Protein AF-A0A2U1YT85-F1 (afdb_monomer)

Secondary structure (DSSP, 8-state):
----------HHHHHHHHHTT----EEEEEEEETTEEEEEEEETTSPTTSGGGEEEEES-HHHHHHHHHHHHHHHHHHHHHHS--PPPP-PPS-----------PPS----HHHHHHHHHHHHHHHHHTT--------TT---TT--SS-TTSPPEEEEEE-TTS-EEEEEEEEEEEEEE--SS--S-EEEEEEEETTTTEEEEEEGGGEE-SS---TT-HHHHHHHHHHHHHHHHHHT-TTTTSTT-HHHHHHHHHHHHHHHTTT-

Foldseek 3Di:
DDPDPDPDCDLVNVVVCVVVVNPQQWDKDWDADPNQIKIWIARNVDDPPPPNRTPDMDRDPVVSVVSSLVVVVVVVQVCLVPPPQPDPPDDDDDDDDDDDDDDDDDPDPDPPVVVVVVVVVVVVVCVVVPDPPPDCPFPDPPDVPNDFDDPGRAWDWWWFQAPVRDIDIFTWRWRDWGFQADPRRHDTAIWTFTQGPVVRDTDIGGSVRTHDDDPPPPPDVVNVVLVVVLVVVVVVQVVDPVQPDPPDPSVVVNVVSVVCVVVVVVD

Radius of gyration: 25.9 Å; Cα contacts (8 Å, |Δi|>4): 239; chains: 1; bounding box: 49×61×88 Å

Structure (mmCIF, N/CA/C/O backbone):
data_AF-A0A2U1YT85-F1
#
_entry.id   AF-A0A2U1YT85-F1
#
loop_
_atom_site.group_PDB
_atom_site.id
_atom_site.type_symbol
_atom_site.label_atom_id
_atom_site.label_alt_id
_atom_site.label_comp_id
_atom_site.label_asym_id
_atom_site.label_entity_id
_atom_site.label_seq_id
_atom_site.pdbx_PDB_ins_code
_atom_site.Cartn_x
_atom_site.Cartn_y
_atom_site.Cartn_z
_atom_site.occupancy
_atom_site.B_iso_or_equiv
_atom_site.auth_seq_id
_atom_site.auth_comp_id
_atom_site.auth_asym_id
_atom_site.auth_atom_id
_atom_site.pdbx_PDB_model_num
ATOM 1 N N . MET A 1 1 ? 32.253 -10.735 -26.389 1.00 41.06 1 MET A N 1
ATOM 2 C CA . MET A 1 1 ? 32.069 -10.650 -24.928 1.00 41.06 1 MET A CA 1
ATOM 3 C C . MET A 1 1 ? 31.537 -9.260 -24.649 1.00 41.06 1 MET A C 1
ATOM 5 O O . MET A 1 1 ? 32.238 -8.302 -24.929 1.00 41.06 1 MET A O 1
ATOM 9 N N . THR A 1 2 ? 30.270 -9.143 -24.269 1.00 29.89 2 THR A N 1
ATOM 10 C CA . THR A 1 2 ? 29.628 -7.864 -23.942 1.00 29.89 2 THR A CA 1
ATOM 11 C C . THR A 1 2 ? 29.905 -7.549 -22.477 1.00 29.89 2 THR A C 1
ATOM 13 O O . THR A 1 2 ? 29.372 -8.218 -21.593 1.00 29.89 2 THR A O 1
ATOM 16 N N . GLU A 1 3 ? 30.776 -6.576 -22.216 1.00 25.33 3 GLU A N 1
ATOM 17 C CA . GLU A 1 3 ? 30.972 -6.025 -20.874 1.00 25.33 3 GLU A CA 1
ATOM 18 C C . GLU A 1 3 ? 29.685 -5.311 -20.455 1.00 25.33 3 GLU A C 1
ATOM 20 O O . GLU A 1 3 ? 29.303 -4.292 -21.026 1.00 25.33 3 GLU A O 1
ATOM 25 N N . THR A 1 4 ? 28.975 -5.880 -19.482 1.00 28.23 4 THR A N 1
ATOM 26 C CA . THR A 1 4 ? 27.815 -5.224 -18.875 1.00 28.23 4 THR A CA 1
ATOM 27 C C . THR A 1 4 ? 28.346 -4.270 -17.815 1.00 28.23 4 THR A C 1
ATOM 29 O O . THR A 1 4 ? 28.752 -4.696 -16.733 1.00 28.23 4 THR A O 1
ATOM 32 N N . THR A 1 5 ? 28.410 -2.978 -18.134 1.00 27.81 5 THR A N 1
ATOM 33 C CA . THR A 1 5 ? 28.821 -1.943 -17.180 1.00 27.81 5 THR A CA 1
ATOM 34 C C . THR A 1 5 ? 27.716 -1.768 -16.141 1.00 27.81 5 THR A C 1
ATOM 36 O O . THR A 1 5 ? 26.761 -1.023 -16.341 1.00 27.81 5 THR A O 1
ATOM 39 N N . THR A 1 6 ? 27.813 -2.492 -15.028 1.00 35.84 6 THR A N 1
ATOM 40 C CA . THR A 1 6 ? 26.935 -2.266 -13.877 1.00 35.84 6 THR A CA 1
ATOM 41 C C . THR A 1 6 ? 27.439 -1.028 -13.148 1.00 35.84 6 THR A C 1
ATOM 43 O O . THR A 1 6 ? 28.522 -1.042 -12.564 1.00 35.84 6 THR A O 1
ATOM 46 N N . THR A 1 7 ? 26.682 0.065 -13.209 1.00 36.75 7 THR A N 1
ATOM 47 C CA . THR A 1 7 ? 26.990 1.289 -12.464 1.00 36.75 7 THR A CA 1
ATOM 48 C C . THR A 1 7 ? 26.825 1.015 -10.972 1.00 36.75 7 THR A C 1
ATOM 50 O O . THR A 1 7 ? 25.715 1.020 -10.442 1.00 36.75 7 THR A O 1
ATOM 53 N N . THR A 1 8 ? 27.932 0.754 -10.281 1.00 44.38 8 THR A N 1
ATOM 54 C CA . THR A 1 8 ? 27.953 0.622 -8.823 1.00 44.38 8 THR A CA 1
ATOM 55 C C . THR A 1 8 ? 27.650 1.983 -8.202 1.00 44.38 8 THR A C 1
ATOM 57 O O . THR A 1 8 ? 28.478 2.891 -8.250 1.00 44.38 8 THR A O 1
ATOM 60 N N . ILE A 1 9 ? 26.461 2.142 -7.622 1.00 53.97 9 ILE A N 1
ATOM 61 C CA . ILE A 1 9 ? 26.138 3.315 -6.802 1.00 53.97 9 ILE A CA 1
ATOM 62 C C . ILE A 1 9 ? 27.003 3.233 -5.539 1.00 53.97 9 ILE A C 1
ATOM 64 O O . ILE A 1 9 ? 26.905 2.259 -4.791 1.00 53.97 9 ILE A O 1
ATOM 68 N N . SER A 1 10 ? 27.881 4.216 -5.321 1.00 62.66 10 SER A N 1
ATOM 69 C CA . 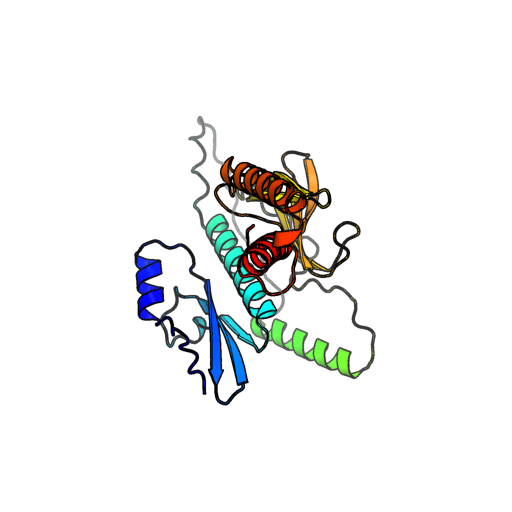SER A 1 10 ? 28.742 4.247 -4.135 1.00 62.66 10 SER A CA 1
ATOM 70 C C . SER A 1 10 ? 27.972 4.701 -2.891 1.00 62.66 10 SER A C 1
ATOM 72 O O . SER A 1 10 ? 27.013 5.471 -2.983 1.00 62.66 10 SER A O 1
ATOM 74 N N . ASP A 1 11 ? 28.422 4.268 -1.709 1.00 56.06 11 ASP A N 1
ATOM 75 C CA . ASP A 1 11 ? 27.832 4.672 -0.423 1.00 56.06 11 ASP A CA 1
ATOM 76 C C . ASP A 1 11 ? 27.839 6.211 -0.242 1.00 56.06 11 ASP A C 1
ATOM 78 O O . ASP A 1 11 ? 26.918 6.774 0.355 1.00 56.06 11 ASP A O 1
ATOM 82 N N . ASP A 1 12 ? 28.822 6.909 -0.825 1.00 58.50 12 ASP A N 1
ATOM 83 C CA . ASP A 1 12 ? 28.911 8.376 -0.815 1.00 58.50 12 ASP A CA 1
ATOM 84 C C . ASP A 1 12 ? 27.814 9.037 -1.664 1.00 58.50 12 ASP A C 1
ATOM 86 O O . ASP A 1 12 ? 27.250 10.057 -1.265 1.00 58.50 12 ASP A O 1
ATOM 90 N N . MET A 1 13 ? 27.445 8.437 -2.804 1.00 59.59 13 MET A N 1
ATOM 91 C CA . MET A 1 13 ? 26.335 8.923 -3.635 1.00 59.59 13 MET A CA 1
ATOM 92 C C . MET A 1 13 ? 24.986 8.758 -2.927 1.00 59.59 13 MET A C 1
ATOM 94 O O . MET A 1 13 ? 24.135 9.646 -3.001 1.00 59.59 13 MET A O 1
ATOM 98 N N . CYS A 1 14 ? 24.799 7.646 -2.211 1.00 54.75 14 CYS A N 1
ATOM 99 C CA . CYS A 1 14 ? 23.611 7.404 -1.392 1.00 54.75 14 CYS A CA 1
ATOM 100 C C . CYS A 1 14 ? 23.505 8.411 -0.239 1.00 54.75 14 CYS A C 1
ATOM 102 O O . CYS A 1 14 ? 22.435 8.971 -0.000 1.00 54.75 14 CYS A O 1
ATOM 104 N N . ARG A 1 15 ? 24.616 8.696 0.448 1.00 59.31 15 ARG A N 1
ATOM 105 C CA . ARG A 1 15 ? 24.645 9.681 1.536 1.00 59.31 15 ARG A CA 1
ATOM 106 C C . ARG A 1 15 ? 24.352 11.096 1.038 1.00 59.31 15 ARG A C 1
ATOM 108 O O . ARG A 1 15 ? 23.489 11.761 1.604 1.00 59.31 15 ARG A O 1
ATOM 115 N N . ALA A 1 16 ? 24.985 11.514 -0.059 1.00 61.66 16 ALA A N 1
ATOM 116 C CA . ALA A 1 16 ? 24.747 12.821 -0.670 1.00 61.66 16 ALA A CA 1
ATOM 117 C C . ALA A 1 16 ? 23.280 13.001 -1.105 1.00 61.66 16 ALA A C 1
ATOM 119 O O . ALA A 1 16 ? 22.718 14.084 -0.972 1.00 61.66 16 ALA A O 1
ATOM 120 N N . ALA A 1 17 ? 22.627 11.933 -1.579 1.00 56.34 17 ALA A N 1
ATOM 121 C CA . ALA A 1 17 ? 21.203 11.942 -1.904 1.00 56.34 17 ALA A CA 1
ATOM 122 C C . ALA A 1 17 ? 20.311 12.188 -0.671 1.00 56.34 17 ALA A C 1
ATOM 124 O O . ALA A 1 17 ? 19.356 12.961 -0.760 1.00 56.34 17 ALA A O 1
ATOM 125 N N . ILE A 1 18 ? 20.627 11.569 0.470 1.00 57.31 18 ILE A N 1
ATOM 126 C CA . ILE A 1 18 ? 19.890 11.751 1.733 1.00 57.31 18 ILE A CA 1
ATOM 127 C C . ILE A 1 18 ? 20.112 13.151 2.305 1.00 57.31 18 ILE A C 1
ATOM 129 O O . ILE A 1 18 ? 19.153 13.806 2.709 1.00 57.31 18 ILE A O 1
ATOM 133 N N . GLU A 1 19 ? 21.357 13.630 2.307 1.00 65.19 19 GLU A N 1
ATOM 134 C CA . GLU A 1 19 ? 21.706 14.989 2.740 1.00 65.19 19 GLU A CA 1
ATOM 135 C C . GLU A 1 19 ? 21.042 16.055 1.855 1.00 65.19 19 GLU A C 1
ATOM 137 O O . GLU A 1 19 ? 20.618 17.096 2.352 1.00 65.19 19 GLU A O 1
ATOM 142 N N . ALA A 1 20 ? 20.845 15.757 0.566 1.00 58.78 20 ALA A N 1
ATOM 143 C CA . ALA A 1 20 ? 20.068 16.575 -0.364 1.00 58.78 20 ALA A CA 1
ATOM 144 C C . ALA A 1 20 ? 18.539 16.483 -0.158 1.00 58.78 20 ALA A C 1
ATOM 146 O O . ALA A 1 20 ? 17.775 16.992 -0.980 1.00 58.78 20 ALA A O 1
ATOM 147 N N . GLY A 1 21 ? 18.071 15.837 0.914 1.00 47.00 21 GLY A N 1
ATOM 148 C CA . GLY A 1 21 ? 16.657 15.769 1.276 1.00 47.00 21 GLY A CA 1
ATOM 149 C C . GLY A 1 21 ? 15.856 14.698 0.535 1.00 47.00 21 GLY A C 1
ATOM 150 O O . GLY A 1 21 ? 14.625 14.747 0.563 1.00 47.00 21 GLY A O 1
ATOM 151 N N . LYS A 1 22 ? 16.500 13.718 -0.120 1.00 58.00 22 LYS A N 1
ATOM 152 C CA . LYS A 1 22 ? 15.764 12.569 -0.668 1.00 58.00 22 LYS A CA 1
ATOM 153 C C . LYS A 1 22 ? 15.321 11.649 0.484 1.00 58.00 22 LYS A C 1
ATOM 155 O O . LYS A 1 22 ? 16.152 11.250 1.298 1.00 58.00 22 LYS A O 1
ATOM 160 N N . PRO A 1 23 ? 14.024 11.300 0.574 1.00 54.22 23 PRO A N 1
ATOM 161 C CA . PRO A 1 23 ? 13.435 10.682 1.767 1.00 54.22 23 PRO A CA 1
ATOM 162 C C . PRO A 1 23 ? 13.751 9.189 1.941 1.00 54.22 23 PRO A C 1
ATOM 164 O O . PRO A 1 23 ? 13.452 8.620 2.993 1.00 54.22 23 PRO A O 1
ATOM 167 N N . ASP A 1 24 ? 14.337 8.538 0.935 1.00 63.16 24 ASP A N 1
ATOM 168 C CA . ASP A 1 24 ? 14.509 7.086 0.927 1.00 63.16 24 ASP A CA 1
ATOM 169 C C . ASP A 1 24 ? 15.705 6.644 1.782 1.00 63.16 24 ASP A C 1
ATOM 171 O O . ASP A 1 24 ? 16.814 6.414 1.311 1.00 63.16 24 ASP A O 1
ATOM 175 N N . ARG A 1 25 ? 15.434 6.498 3.083 1.00 77.12 25 ARG A N 1
ATOM 176 C CA . ARG A 1 25 ? 16.358 5.976 4.107 1.00 77.12 25 ARG A CA 1
ATOM 177 C C . ARG A 1 25 ? 16.675 4.489 3.947 1.00 77.12 25 ARG A C 1
ATOM 179 O O . ARG A 1 25 ? 17.683 4.026 4.469 1.00 77.12 25 ARG A O 1
ATOM 186 N N . ILE A 1 26 ? 15.816 3.749 3.245 1.00 80.94 26 ILE A N 1
ATOM 187 C CA . ILE A 1 26 ? 15.960 2.311 3.007 1.00 80.94 26 ILE A CA 1
ATOM 188 C C . ILE A 1 26 ? 16.227 2.060 1.530 1.00 80.94 26 ILE A C 1
ATOM 190 O O . ILE A 1 26 ? 15.400 2.412 0.678 1.00 80.94 26 ILE A O 1
ATOM 194 N N . GLN A 1 27 ? 17.341 1.386 1.248 1.00 81.75 27 GLN A N 1
ATOM 195 C CA . GLN A 1 27 ? 17.743 1.043 -0.110 1.00 81.75 27 GLN A CA 1
ATOM 196 C C . GLN A 1 27 ? 18.123 -0.434 -0.230 1.00 81.75 27 GLN A C 1
ATOM 198 O O . GLN A 1 27 ? 18.807 -0.999 0.630 1.00 81.75 27 GLN A O 1
ATOM 203 N N . GLY A 1 28 ? 17.632 -1.050 -1.305 1.00 82.81 28 GLY A N 1
ATOM 204 C CA . GLY A 1 28 ? 18.004 -2.388 -1.737 1.00 82.81 28 GLY A CA 1
ATOM 205 C C . GLY A 1 28 ? 19.207 -2.326 -2.672 1.00 82.81 28 GLY A C 1
ATOM 206 O O . GLY 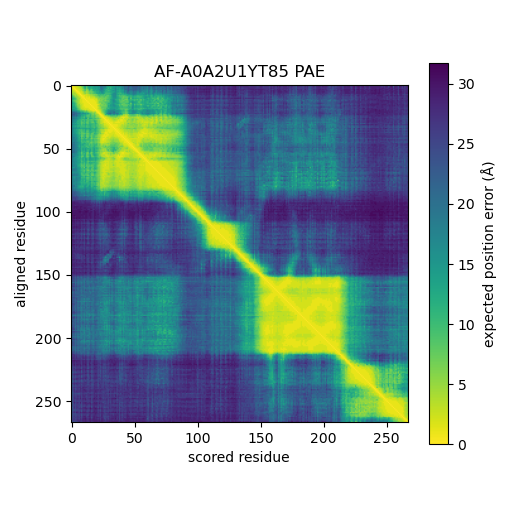A 1 28 ? 19.258 -1.498 -3.580 1.00 82.81 28 GLY A O 1
ATOM 207 N N . PHE A 1 29 ? 20.169 -3.209 -2.452 1.00 82.62 29 PHE A N 1
ATOM 208 C CA . PHE A 1 29 ? 21.367 -3.369 -3.262 1.00 82.62 29 PHE A CA 1
ATOM 209 C C . PHE A 1 29 ? 21.433 -4.797 -3.776 1.00 82.62 29 PHE A C 1
ATOM 211 O O . PHE A 1 29 ? 21.123 -5.736 -3.045 1.00 82.62 29 PHE A O 1
ATOM 218 N N . THR A 1 30 ? 21.881 -4.963 -5.014 1.00 82.88 30 THR A N 1
ATOM 219 C CA . THR A 1 30 ? 22.153 -6.275 -5.601 1.00 82.88 30 THR A CA 1
ATOM 220 C C . THR A 1 30 ? 23.637 -6.354 -5.919 1.00 82.88 30 THR A C 1
ATOM 222 O O . THR A 1 30 ? 24.176 -5.463 -6.568 1.00 82.88 30 THR A O 1
ATOM 225 N N . TYR A 1 31 ? 24.289 -7.409 -5.447 1.00 80.56 31 TYR A N 1
ATOM 226 C CA . TYR A 1 31 ? 25.694 -7.698 -5.696 1.00 80.56 31 TYR A CA 1
ATOM 227 C C . TYR A 1 31 ? 25.802 -9.065 -6.358 1.00 80.56 31 TYR A C 1
ATOM 229 O O . TYR A 1 31 ? 25.106 -9.992 -5.956 1.00 80.56 31 TYR A O 1
ATOM 237 N N . GLU A 1 32 ? 26.707 -9.213 -7.316 1.00 82.88 32 GLU A N 1
ATOM 238 C CA . GLU A 1 32 ? 27.116 -10.520 -7.821 1.00 82.88 32 GLU A CA 1
ATOM 239 C C . GLU A 1 32 ? 28.546 -10.791 -7.356 1.00 82.88 32 GLU A C 1
ATOM 241 O O . GLU A 1 32 ? 29.455 -10.003 -7.614 1.00 82.88 32 GLU A O 1
ATOM 246 N N . ILE A 1 33 ? 28.744 -11.883 -6.620 1.00 79.19 33 ILE A N 1
ATOM 247 C CA . ILE A 1 33 ? 30.057 -12.292 -6.119 1.00 79.19 33 ILE A CA 1
ATOM 248 C C . ILE A 1 33 ? 30.256 -13.746 -6.527 1.00 79.19 33 ILE A C 1
ATOM 250 O O . ILE A 1 33 ? 29.507 -14.619 -6.096 1.00 79.19 33 ILE A O 1
ATOM 254 N N . ASN A 1 34 ? 31.266 -14.008 -7.360 1.00 86.62 34 ASN A N 1
ATOM 255 C CA . ASN A 1 34 ? 31.587 -15.348 -7.864 1.00 86.62 34 ASN A CA 1
ATOM 256 C C . ASN A 1 34 ? 30.394 -16.056 -8.543 1.00 86.62 34 ASN A C 1
ATOM 258 O O . ASN A 1 34 ? 30.185 -17.249 -8.339 1.00 86.62 34 ASN A O 1
ATOM 262 N N . GLY A 1 35 ? 29.586 -15.321 -9.315 1.00 87.06 35 GLY A N 1
ATOM 263 C CA . GLY A 1 35 ? 28.396 -15.863 -9.985 1.00 87.06 35 GLY A CA 1
ATOM 264 C C . GLY A 1 35 ? 27.188 -16.080 -9.068 1.00 87.06 35 GLY A C 1
ATOM 265 O O . GLY A 1 35 ? 26.153 -16.561 -9.524 1.00 87.06 35 GLY A O 1
ATOM 266 N N . GLN A 1 36 ? 27.290 -15.734 -7.781 1.00 86.00 36 GLN A N 1
ATOM 267 C CA . GLN A 1 36 ? 26.166 -15.764 -6.855 1.00 86.00 36 GLN A CA 1
ATOM 268 C C . GLN A 1 36 ? 25.602 -14.354 -6.662 1.00 86.00 36 GLN A C 1
ATOM 270 O O . GLN A 1 36 ? 26.292 -13.451 -6.181 1.00 86.00 36 GLN A O 1
ATOM 275 N N . VAL A 1 37 ? 24.321 -14.182 -6.988 1.00 85.44 37 VAL A N 1
ATOM 276 C CA . VAL A 1 37 ? 23.588 -12.934 -6.755 1.00 85.44 37 VAL A CA 1
ATOM 277 C C . VAL A 1 37 ? 23.137 -12.869 -5.295 1.00 85.44 37 VAL A C 1
ATOM 279 O O . VAL A 1 37 ? 22.528 -13.799 -4.767 1.00 85.44 37 VAL A O 1
ATOM 282 N N . THR A 1 38 ? 23.459 -11.766 -4.628 1.00 86.06 38 THR A N 1
ATOM 283 C CA . THR A 1 38 ? 23.079 -11.468 -3.247 1.00 86.06 38 THR A CA 1
ATOM 284 C C . THR A 1 38 ? 22.408 -10.107 -3.192 1.00 86.06 38 THR A C 1
ATOM 286 O O . THR A 1 38 ? 22.965 -9.101 -3.627 1.00 86.06 38 THR A O 1
ATOM 289 N N . HIS A 1 39 ? 21.229 -10.066 -2.596 1.00 86.19 39 HIS A N 1
ATOM 290 C CA . HIS A 1 39 ? 20.473 -8.855 -2.345 1.00 86.19 39 HIS A CA 1
ATOM 291 C C . HIS A 1 39 ? 20.629 -8.430 -0.887 1.00 86.19 39 HIS A C 1
ATOM 293 O O . HIS A 1 39 ? 20.651 -9.268 0.014 1.00 86.19 39 HIS A O 1
ATOM 299 N N . VAL A 1 40 ? 20.749 -7.129 -0.641 1.00 85.38 40 VAL A N 1
ATOM 300 C CA . VAL A 1 40 ? 20.945 -6.556 0.694 1.00 85.38 40 VAL A CA 1
ATOM 301 C C . VAL A 1 40 ? 20.032 -5.355 0.860 1.00 85.38 40 VAL A C 1
ATOM 303 O O . VAL A 1 40 ? 20.042 -4.463 0.021 1.00 85.38 40 VAL A O 1
ATOM 306 N N . VAL A 1 41 ? 19.299 -5.288 1.968 1.00 83.75 41 VAL A N 1
ATOM 307 C CA . VAL A 1 41 ? 18.552 -4.086 2.357 1.00 83.75 41 VAL A CA 1
ATOM 308 C C . VAL A 1 41 ? 19.317 -3.380 3.467 1.00 83.75 41 VAL A C 1
ATOM 310 O O . VAL A 1 41 ? 19.688 -4.012 4.462 1.00 83.75 41 VAL A O 1
ATOM 313 N N . ARG A 1 42 ? 19.576 -2.082 3.293 1.00 85.88 42 ARG A N 1
ATOM 314 C CA . ARG A 1 42 ? 20.312 -1.264 4.264 1.00 85.88 42 ARG A CA 1
ATOM 315 C C . ARG A 1 42 ? 19.481 -0.097 4.781 1.00 85.88 42 ARG A C 1
ATOM 317 O O . ARG A 1 42 ? 18.708 0.491 4.026 1.00 85.88 42 ARG A O 1
ATOM 324 N N . ASP A 1 43 ? 19.707 0.243 6.047 1.00 85.12 43 ASP A N 1
ATOM 325 C CA . ASP A 1 43 ? 19.316 1.527 6.631 1.00 85.12 43 ASP A CA 1
ATOM 326 C C . ASP A 1 43 ? 20.470 2.512 6.447 1.00 85.12 43 ASP A C 1
ATOM 328 O O . ASP A 1 43 ? 21.515 2.408 7.092 1.00 85.12 43 ASP A O 1
ATOM 332 N N . LEU A 1 44 ? 20.278 3.469 5.548 1.00 81.00 44 LEU A N 1
ATOM 333 C CA . LEU A 1 44 ? 21.292 4.455 5.199 1.00 81.00 44 LEU A CA 1
ATOM 334 C C . LEU A 1 44 ? 21.461 5.549 6.264 1.00 81.00 44 LEU A C 1
ATOM 336 O O . LEU A 1 44 ? 22.369 6.370 6.157 1.00 81.00 44 LEU A O 1
ATOM 340 N N . THR A 1 45 ? 20.618 5.574 7.303 1.00 77.00 45 THR A N 1
ATOM 341 C CA . THR A 1 45 ? 20.810 6.469 8.457 1.00 77.00 45 THR A CA 1
ATOM 342 C C . THR A 1 45 ? 21.861 5.955 9.438 1.00 77.00 45 THR A C 1
ATOM 344 O O . THR A 1 45 ? 22.307 6.701 10.313 1.00 77.00 45 THR A O 1
ATOM 347 N N . LYS A 1 46 ? 22.264 4.686 9.313 1.00 80.44 46 LYS A N 1
ATOM 348 C CA . LYS A 1 46 ? 23.279 4.062 10.163 1.00 80.44 46 LYS A CA 1
ATOM 349 C C . LYS A 1 46 ? 24.658 4.153 9.506 1.00 80.44 46 LYS A C 1
ATOM 351 O O . LYS A 1 46 ? 24.768 4.013 8.287 1.00 80.44 46 LYS A O 1
ATOM 356 N N . PRO A 1 47 ? 25.731 4.379 10.286 1.00 76.88 47 PRO A N 1
ATOM 357 C CA . PRO A 1 47 ? 27.074 4.446 9.733 1.00 76.88 47 PRO A CA 1
ATOM 358 C C . PRO A 1 47 ? 27.496 3.089 9.156 1.00 76.88 47 PRO A C 1
ATOM 360 O O . PRO A 1 47 ? 27.256 2.031 9.743 1.00 76.88 47 PRO A O 1
ATOM 363 N N . VAL A 1 48 ? 28.167 3.127 8.004 1.00 71.06 48 VAL A N 1
ATOM 364 C CA . VAL A 1 48 ? 28.759 1.940 7.377 1.00 71.06 48 VAL A CA 1
ATOM 365 C C . VAL A 1 48 ? 29.775 1.330 8.348 1.00 71.06 48 VAL A C 1
ATOM 367 O O . VAL A 1 48 ? 30.681 2.017 8.814 1.00 71.06 48 VAL A O 1
ATOM 370 N N . GLY A 1 49 ? 29.603 0.049 8.677 1.00 74.56 49 GLY A N 1
ATOM 371 C CA . GLY A 1 49 ? 30.427 -0.672 9.658 1.00 74.56 49 GLY A CA 1
ATOM 372 C C . GLY A 1 49 ? 29.721 -0.969 10.983 1.00 74.56 49 GLY A C 1
ATOM 373 O O . GLY A 1 49 ? 30.111 -1.910 11.671 1.00 74.56 49 GLY A O 1
ATOM 374 N N . ASP A 1 50 ? 28.635 -0.265 11.307 1.00 79.94 50 ASP A N 1
ATOM 375 C CA . ASP A 1 50 ? 27.743 -0.685 12.390 1.00 79.94 50 ASP A CA 1
ATOM 376 C C . ASP A 1 50 ? 26.913 -1.870 11.905 1.00 79.94 50 ASP A C 1
ATOM 378 O O . ASP A 1 50 ? 26.163 -1.727 10.952 1.00 79.94 50 ASP A O 1
ATOM 382 N N . SER A 1 51 ? 26.998 -3.039 12.537 1.00 73.44 51 SER A N 1
ATOM 383 C CA . SER A 1 51 ? 26.185 -4.211 12.170 1.00 73.44 51 SER A CA 1
ATOM 384 C C . SER A 1 51 ? 24.684 -3.914 11.970 1.00 73.44 51 SER A C 1
ATOM 386 O O . SER A 1 51 ? 24.040 -4.597 11.176 1.00 73.44 51 SER A O 1
ATOM 388 N N . ALA A 1 52 ? 24.151 -2.857 12.599 1.00 73.50 52 ALA A N 1
ATOM 389 C CA . ALA A 1 52 ? 22.774 -2.396 12.447 1.00 73.50 52 ALA A CA 1
ATOM 390 C C . ALA A 1 52 ? 22.435 -1.743 11.087 1.00 73.50 52 ALA A C 1
ATOM 392 O O . ALA A 1 52 ? 21.256 -1.576 10.787 1.00 73.50 52 ALA A O 1
ATOM 393 N N . HIS A 1 53 ? 23.415 -1.387 10.243 1.00 80.81 53 HIS A N 1
ATOM 394 C CA . HIS A 1 53 ? 23.153 -0.819 8.908 1.00 80.81 53 HIS A CA 1
ATOM 395 C C . HIS A 1 53 ? 22.590 -1.849 7.920 1.00 80.81 53 HIS A C 1
ATOM 397 O O . HIS A 1 53 ? 22.010 -1.477 6.900 1.00 80.81 53 HIS A O 1
ATOM 403 N N . LYS A 1 54 ? 22.771 -3.147 8.195 1.00 85.62 54 LYS A N 1
ATOM 404 C CA . LYS A 1 54 ? 22.321 -4.247 7.340 1.00 85.62 54 LYS A CA 1
ATOM 405 C C . LYS A 1 54 ? 21.027 -4.827 7.906 1.00 85.62 54 LYS A C 1
ATOM 407 O O . LYS A 1 54 ? 21.059 -5.597 8.859 1.00 85.62 54 LYS A O 1
ATOM 412 N N . LEU A 1 55 ? 19.895 -4.464 7.309 1.00 84.00 55 LEU A N 1
ATOM 413 C CA . LEU A 1 55 ? 18.577 -4.908 7.769 1.00 84.00 55 LEU A CA 1
ATOM 414 C C . LEU A 1 55 ? 18.256 -6.329 7.303 1.00 84.00 55 LEU A C 1
ATOM 416 O O . LEU A 1 55 ? 17.640 -7.101 8.034 1.00 84.00 55 LEU A O 1
ATOM 420 N N . TRP A 1 56 ? 18.672 -6.684 6.085 1.00 90.19 56 TRP A N 1
ATOM 421 C CA . TRP A 1 56 ? 18.383 -7.993 5.503 1.00 90.19 56 TRP A CA 1
ATOM 422 C C . TRP A 1 56 ? 19.389 -8.379 4.412 1.00 90.19 56 TRP A C 1
ATOM 424 O O . TRP A 1 56 ? 19.987 -7.511 3.769 1.00 90.19 56 TRP A O 1
ATOM 434 N N . VAL A 1 57 ? 19.562 -9.689 4.205 1.00 88.62 57 VAL A N 1
ATOM 435 C CA . VAL A 1 57 ? 20.345 -10.296 3.120 1.00 88.62 57 VAL A CA 1
ATOM 436 C C . VAL A 1 57 ? 19.618 -11.535 2.607 1.00 88.62 57 VAL A C 1
ATOM 438 O O . VAL A 1 57 ? 19.204 -12.361 3.417 1.00 88.62 57 VAL A O 1
ATOM 441 N N . GLY A 1 58 ? 19.542 -11.713 1.291 1.00 88.69 58 GLY A N 1
ATOM 442 C CA . GLY A 1 58 ? 19.015 -12.937 0.686 1.00 88.69 58 GLY A CA 1
ATOM 443 C C . GLY A 1 58 ? 19.325 -13.053 -0.802 1.00 88.69 58 GLY A C 1
ATOM 444 O O . GLY A 1 58 ? 20.084 -12.259 -1.350 1.00 88.69 58 GLY A O 1
ATOM 445 N N . SER A 1 59 ? 18.768 -14.069 -1.457 1.00 84.00 59 SER A N 1
ATOM 446 C CA . SER A 1 59 ? 19.063 -14.421 -2.858 1.00 84.00 59 SER A CA 1
ATOM 447 C C . SER A 1 59 ? 17.929 -14.097 -3.838 1.00 84.00 59 SER A C 1
ATOM 449 O O . SER A 1 59 ? 18.065 -14.349 -5.030 1.00 84.00 59 SER A O 1
ATOM 451 N N . SER A 1 60 ? 16.820 -13.527 -3.358 1.00 88.81 60 SER A N 1
ATOM 452 C CA . SER A 1 60 ? 15.638 -13.206 -4.163 1.00 88.81 60 SER A CA 1
ATOM 453 C C . SER A 1 60 ? 15.441 -11.693 -4.294 1.00 88.81 60 SER A C 1
ATOM 455 O O . SER A 1 60 ? 15.282 -10.991 -3.293 1.00 88.81 60 SER A O 1
ATOM 457 N N . HIS A 1 61 ? 15.422 -11.187 -5.531 1.00 75.19 61 HIS A N 1
ATOM 458 C CA . HIS A 1 61 ? 15.130 -9.779 -5.816 1.00 75.19 61 HIS A CA 1
ATOM 459 C C . HIS A 1 61 ? 13.695 -9.378 -5.411 1.00 75.19 61 HIS A C 1
ATOM 461 O O . HIS A 1 61 ? 13.546 -8.340 -4.764 1.00 75.19 61 HIS A O 1
ATOM 467 N N . PRO A 1 62 ? 12.644 -10.183 -5.691 1.00 75.69 62 PRO A N 1
ATOM 468 C CA . PRO A 1 62 ? 11.304 -9.918 -5.162 1.00 75.69 62 PRO A CA 1
ATOM 469 C C . PRO A 1 62 ? 11.270 -9.805 -3.633 1.00 75.69 62 PRO A C 1
ATOM 471 O O . PRO A 1 62 ? 10.675 -8.868 -3.105 1.00 75.69 62 PRO A O 1
ATOM 474 N N . GLU A 1 63 ? 11.971 -10.698 -2.925 1.00 76.38 63 GLU A N 1
ATOM 475 C CA . GLU A 1 63 ? 12.034 -10.653 -1.458 1.00 76.38 63 GLU A CA 1
ATOM 476 C C . GLU A 1 63 ? 12.757 -9.386 -0.971 1.00 76.38 63 GLU A C 1
ATOM 478 O O . GLU A 1 63 ? 12.326 -8.760 -0.008 1.00 76.38 63 GLU A O 1
ATOM 483 N N . MET A 1 64 ? 13.816 -8.945 -1.659 1.00 89.50 64 MET A N 1
ATOM 484 C CA . MET A 1 64 ? 14.489 -7.676 -1.352 1.00 89.50 64 MET A CA 1
ATOM 485 C C . MET A 1 64 ? 13.537 -6.480 -1.466 1.00 89.50 64 MET A C 1
ATOM 487 O O . MET A 1 64 ? 13.496 -5.646 -0.561 1.00 89.50 64 MET A O 1
ATOM 491 N N . MET A 1 65 ? 12.775 -6.389 -2.558 1.00 75.81 65 MET A N 1
ATOM 492 C CA . MET A 1 65 ? 11.825 -5.293 -2.776 1.00 75.81 65 MET A CA 1
ATOM 493 C C . MET A 1 65 ? 10.720 -5.291 -1.715 1.00 75.81 65 MET A C 1
ATOM 495 O O . MET A 1 65 ? 10.383 -4.241 -1.165 1.00 75.81 65 MET A O 1
ATOM 499 N N . GLU A 1 66 ? 10.218 -6.473 -1.362 1.00 74.88 66 GLU A N 1
ATOM 500 C CA . GLU A 1 66 ? 9.258 -6.666 -0.276 1.00 74.88 66 GLU A CA 1
ATOM 501 C C . GLU A 1 66 ? 9.827 -6.193 1.072 1.00 74.88 66 GLU A C 1
ATOM 503 O O . GLU A 1 66 ? 9.190 -5.418 1.789 1.00 74.88 66 GLU A O 1
ATOM 508 N N . ARG A 1 67 ? 11.067 -6.576 1.396 1.00 81.69 67 ARG A N 1
ATOM 509 C CA . ARG A 1 67 ? 11.759 -6.136 2.618 1.00 81.69 67 ARG A CA 1
ATOM 510 C C . ARG A 1 67 ? 11.966 -4.626 2.651 1.00 81.69 67 ARG A C 1
ATOM 512 O O . ARG A 1 67 ? 11.766 -4.017 3.700 1.00 81.69 67 ARG A O 1
ATOM 519 N N . CYS A 1 68 ? 12.307 -4.007 1.521 1.00 73.75 68 CYS A N 1
ATOM 520 C CA . CYS A 1 68 ? 12.381 -2.552 1.417 1.00 73.75 68 CYS A CA 1
ATOM 521 C C . CYS A 1 68 ? 11.034 -1.887 1.731 1.00 73.75 68 CYS A C 1
ATOM 523 O O . CYS A 1 68 ? 11.007 -0.914 2.485 1.00 73.75 68 CYS A O 1
ATOM 525 N N . ALA A 1 69 ? 9.927 -2.406 1.193 1.00 72.19 69 ALA A N 1
ATOM 526 C CA . ALA A 1 69 ? 8.593 -1.861 1.436 1.00 72.19 69 ALA A CA 1
ATOM 527 C C . ALA A 1 69 ? 8.181 -1.976 2.914 1.00 72.19 69 ALA A C 1
ATOM 529 O O . ALA A 1 69 ? 7.728 -0.993 3.504 1.00 72.19 69 ALA A O 1
ATOM 530 N N . ILE A 1 70 ? 8.410 -3.140 3.533 1.00 77.12 70 ILE A N 1
ATOM 531 C CA . ILE A 1 70 ? 8.117 -3.378 4.956 1.00 77.12 70 ILE A CA 1
ATOM 532 C C . ILE A 1 70 ? 8.891 -2.396 5.843 1.00 77.12 70 ILE A C 1
ATOM 534 O O . ILE A 1 70 ? 8.303 -1.756 6.715 1.00 77.12 70 ILE A O 1
ATOM 538 N N . GLU A 1 71 ? 10.197 -2.241 5.620 1.00 81.62 71 GLU A N 1
ATOM 539 C CA . GLU A 1 71 ? 11.026 -1.367 6.458 1.00 81.62 71 GLU A CA 1
ATOM 540 C C . GLU A 1 71 ? 10.707 0.119 6.244 1.00 81.62 71 GLU A C 1
ATOM 542 O O . GLU A 1 71 ? 10.691 0.894 7.203 1.00 81.62 71 GLU A O 1
ATOM 547 N N . ARG A 1 72 ? 10.345 0.530 5.020 1.00 77.62 72 ARG A N 1
ATOM 548 C CA . ARG A 1 72 ? 9.823 1.885 4.770 1.00 77.62 72 ARG A CA 1
ATOM 549 C C . ARG A 1 72 ? 8.533 2.140 5.539 1.00 77.62 72 ARG A C 1
ATOM 551 O O . ARG A 1 72 ? 8.437 3.155 6.228 1.00 77.62 72 ARG A O 1
ATOM 558 N N . MET A 1 73 ? 7.576 1.215 5.468 1.00 75.06 73 MET A N 1
ATOM 559 C CA . MET A 1 73 ? 6.310 1.324 6.195 1.00 75.06 73 MET A CA 1
ATOM 560 C C . MET A 1 73 ? 6.550 1.390 7.709 1.00 75.06 73 MET A C 1
ATOM 562 O O . MET A 1 73 ? 5.960 2.224 8.394 1.00 75.06 73 MET A O 1
ATOM 566 N N . ARG A 1 74 ? 7.467 0.569 8.236 1.00 79.88 74 ARG A N 1
ATOM 567 C CA . ARG A 1 74 ? 7.854 0.590 9.652 1.00 79.88 74 ARG A CA 1
ATOM 568 C C . ARG A 1 74 ? 8.417 1.947 10.073 1.00 79.88 74 ARG A C 1
ATOM 570 O O . ARG A 1 74 ? 8.026 2.460 11.119 1.00 79.88 74 ARG A O 1
ATOM 577 N N . LEU A 1 75 ? 9.318 2.534 9.282 1.00 76.75 75 LEU A N 1
ATOM 578 C CA . LEU A 1 75 ? 9.894 3.848 9.581 1.00 76.75 75 LEU A CA 1
ATOM 579 C C . LEU A 1 75 ? 8.858 4.970 9.495 1.00 76.75 75 LEU A C 1
ATOM 581 O O . LEU A 1 75 ? 8.881 5.870 10.329 1.00 76.75 75 LEU A O 1
ATOM 585 N N . GLN A 1 76 ? 7.944 4.912 8.526 1.00 72.69 76 GLN A N 1
ATOM 586 C CA . GLN A 1 76 ? 6.842 5.869 8.416 1.00 72.69 76 GLN A CA 1
ATOM 587 C C . GLN A 1 76 ? 5.902 5.776 9.618 1.00 72.69 76 GLN A C 1
ATOM 589 O O . GLN A 1 76 ? 5.566 6.801 10.205 1.00 72.69 76 GLN A O 1
ATOM 594 N N . LEU A 1 77 ? 5.537 4.560 10.031 1.00 71.19 77 LEU A N 1
ATOM 595 C CA . LEU A 1 77 ? 4.713 4.339 11.216 1.00 71.19 77 LEU A CA 1
ATOM 596 C C . LEU A 1 77 ? 5.417 4.839 12.482 1.00 71.19 77 LEU A C 1
ATOM 598 O O . LEU A 1 77 ? 4.818 5.553 13.278 1.00 71.19 77 LEU A O 1
ATOM 602 N N . ALA A 1 78 ? 6.705 4.527 12.650 1.00 72.94 78 ALA A N 1
ATOM 603 C CA . ALA A 1 78 ? 7.495 5.020 13.774 1.00 72.94 78 ALA A CA 1
ATOM 604 C C . ALA A 1 78 ? 7.594 6.555 13.782 1.00 72.94 78 ALA A C 1
ATOM 606 O O . ALA A 1 78 ? 7.475 7.165 14.840 1.00 72.94 78 ALA A O 1
ATOM 607 N N . ALA A 1 79 ? 7.766 7.187 12.616 1.00 71.31 79 ALA A N 1
ATOM 608 C CA . ALA A 1 79 ? 7.779 8.642 12.490 1.00 71.31 79 ALA A CA 1
ATOM 609 C C . ALA A 1 79 ? 6.413 9.261 12.822 1.00 71.31 79 ALA A C 1
ATOM 611 O O . ALA A 1 79 ? 6.368 10.272 13.516 1.00 71.31 79 ALA A O 1
ATOM 612 N N . ALA A 1 80 ? 5.313 8.644 12.383 1.00 67.75 80 ALA A N 1
ATOM 613 C CA . ALA A 1 80 ? 3.957 9.085 12.706 1.00 67.75 80 ALA A CA 1
ATOM 614 C C . ALA A 1 80 ? 3.656 8.974 14.210 1.00 67.75 80 ALA A C 1
ATOM 616 O O . ALA A 1 80 ? 3.032 9.868 14.770 1.00 67.75 80 ALA A O 1
ATOM 617 N N . LEU A 1 81 ? 4.144 7.918 14.870 1.00 71.81 81 LEU A N 1
ATOM 618 C CA . LEU A 1 81 ? 4.012 7.728 16.320 1.00 71.81 81 LEU A CA 1
ATOM 619 C C . LEU A 1 81 ? 4.921 8.661 17.135 1.00 71.81 81 LEU A C 1
ATOM 621 O O . LEU A 1 81 ? 4.575 9.028 18.253 1.00 71.81 81 LEU A O 1
ATOM 625 N N . ALA A 1 82 ? 6.090 9.025 16.599 1.00 72.25 82 ALA A N 1
ATOM 626 C CA . ALA A 1 82 ? 7.030 9.940 17.247 1.00 72.25 82 ALA A CA 1
ATOM 627 C C . ALA A 1 82 ? 6.703 11.421 17.000 1.00 72.25 82 ALA A C 1
ATOM 629 O O . ALA A 1 82 ? 7.238 12.286 17.699 1.00 72.25 82 ALA A O 1
ATOM 630 N N . ALA A 1 83 ? 5.871 11.729 16.001 1.00 72.44 83 ALA A N 1
ATOM 631 C CA . ALA A 1 83 ? 5.432 13.089 15.745 1.00 72.44 83 ALA A CA 1
ATOM 632 C C . ALA A 1 83 ? 4.710 13.607 16.998 1.00 72.44 83 ALA A C 1
ATOM 634 O O . ALA A 1 83 ? 3.810 12.929 17.499 1.00 72.44 83 ALA A O 1
ATOM 635 N N . PRO A 1 84 ? 5.100 14.777 17.542 1.00 80.62 84 PRO A N 1
ATOM 636 C CA . PRO A 1 84 ? 4.413 15.330 18.693 1.00 80.62 84 PRO A CA 1
ATOM 637 C C . PRO A 1 84 ? 2.942 15.473 18.321 1.00 80.62 84 PRO A C 1
ATOM 639 O O . PRO A 1 84 ? 2.624 16.102 17.307 1.00 80.62 84 PRO A O 1
ATOM 642 N N . SER A 1 85 ? 2.063 14.863 19.125 1.00 67.12 85 SER A N 1
ATOM 643 C CA . SER A 1 85 ? 0.622 15.059 18.987 1.00 67.12 85 SER A CA 1
ATOM 644 C C . SER A 1 85 ? 0.388 16.560 18.831 1.00 67.12 85 SER A C 1
ATOM 646 O O . SER A 1 85 ? 0.955 17.320 19.631 1.00 67.12 85 SER A O 1
ATOM 648 N N . PRO A 1 86 ? -0.364 17.011 17.808 1.00 72.94 86 PRO A N 1
ATOM 649 C CA . PRO A 1 86 ? -0.630 18.429 17.634 1.00 72.94 86 PRO A CA 1
ATOM 650 C C . PRO A 1 86 ? -1.111 18.955 18.979 1.00 72.94 86 PRO A C 1
ATOM 652 O O . PRO A 1 86 ? -2.010 18.360 19.582 1.00 72.94 86 PRO A O 1
ATOM 655 N N . ALA A 1 87 ? -0.421 19.983 19.488 1.00 64.88 87 ALA A N 1
ATOM 656 C CA . ALA A 1 87 ? -0.733 20.548 20.789 1.00 64.88 87 ALA A CA 1
ATOM 657 C C . ALA A 1 87 ? -2.249 20.770 20.821 1.00 64.88 87 ALA A C 1
ATOM 659 O O . ALA A 1 87 ? -2.767 21.375 19.872 1.00 64.88 87 ALA A O 1
ATOM 660 N N . PRO A 1 88 ? -2.972 20.228 21.820 1.00 60.16 88 PRO A N 1
ATOM 661 C CA . PRO A 1 88 ? -4.409 20.411 21.876 1.00 60.16 88 PRO A CA 1
ATOM 662 C C . PRO A 1 88 ? -4.666 21.911 21.772 1.00 60.16 88 PRO A C 1
ATOM 664 O O . PRO A 1 88 ? -4.053 22.695 22.504 1.00 60.16 88 PRO A O 1
ATOM 667 N N . ALA A 1 89 ? -5.495 22.311 20.801 1.00 57.25 89 ALA A N 1
ATOM 668 C CA . ALA A 1 89 ? -5.925 23.695 20.671 1.00 57.25 89 ALA A CA 1
ATOM 669 C C . ALA A 1 89 ? -6.338 24.172 22.067 1.00 57.25 89 ALA A C 1
ATOM 671 O O . ALA A 1 89 ? -7.100 23.473 22.738 1.00 57.25 89 ALA A O 1
ATOM 672 N N . ALA A 1 90 ? -5.734 25.276 22.520 1.00 53.19 90 ALA A N 1
ATOM 673 C CA . ALA A 1 90 ? -5.728 25.683 23.920 1.00 53.19 90 ALA A CA 1
ATOM 674 C C . ALA A 1 90 ? -7.109 25.471 24.570 1.00 53.19 90 ALA A C 1
ATOM 676 O O . ALA A 1 90 ? -8.091 26.058 24.100 1.00 53.19 90 ALA A O 1
ATOM 677 N N . PRO A 1 91 ? -7.217 24.628 25.613 1.00 45.84 91 PRO A N 1
ATOM 678 C CA . PRO A 1 91 ? -8.490 24.402 26.269 1.00 45.84 91 PRO A CA 1
ATOM 679 C C . PRO A 1 91 ? -8.960 25.711 26.907 1.00 45.84 91 PRO A C 1
ATOM 681 O O . PRO A 1 91 ? -8.240 26.343 27.684 1.00 45.84 91 PRO A O 1
ATOM 684 N N . SER A 1 92 ? -10.191 26.112 26.586 1.00 51.72 92 SER A N 1
ATOM 685 C CA . SER A 1 92 ? -10.928 27.063 27.413 1.00 51.72 92 SER A CA 1
ATOM 686 C C . SER A 1 92 ? -11.042 26.475 28.823 1.00 51.72 92 SER A C 1
ATOM 688 O O . SER A 1 92 ? -11.333 25.292 28.991 1.00 51.72 92 SER A O 1
ATOM 690 N N . ALA A 1 93 ? -10.710 27.287 29.821 1.00 47.50 93 ALA A N 1
ATOM 691 C CA . ALA A 1 93 ? -10.406 26.872 31.183 1.00 47.50 93 ALA A CA 1
ATOM 692 C C . ALA A 1 93 ? -11.513 26.038 31.861 1.00 47.50 93 ALA A C 1
ATOM 694 O O . ALA A 1 93 ? -12.598 26.563 32.089 1.00 47.50 93 ALA A O 1
ATOM 695 N N . ALA A 1 94 ? -11.193 24.806 32.296 1.00 37.75 94 ALA A N 1
ATOM 696 C CA . ALA A 1 94 ? -11.700 24.206 33.542 1.00 37.75 94 ALA A CA 1
ATOM 697 C C . ALA A 1 94 ? -11.016 22.862 33.915 1.00 37.75 94 ALA A C 1
ATOM 699 O O . ALA A 1 94 ? -11.241 21.840 33.282 1.00 37.75 94 ALA A O 1
ATOM 700 N N . GLN A 1 95 ? -10.278 22.928 35.032 1.00 39.78 95 GLN A N 1
ATOM 701 C CA . GLN A 1 95 ? -9.960 21.938 36.087 1.00 39.78 95 GLN A CA 1
ATOM 702 C C . GLN A 1 95 ? -9.074 20.685 35.851 1.00 39.78 95 GLN A C 1
ATOM 704 O O . GLN A 1 95 ? -9.182 20.015 34.829 1.00 39.78 95 GLN A O 1
ATOM 709 N N . PRO A 1 96 ? -8.214 20.333 36.845 1.00 40.66 96 PRO A N 1
ATOM 710 C CA . PRO A 1 96 ? -7.314 19.185 36.783 1.00 40.66 96 PRO A CA 1
ATOM 711 C C . PRO A 1 96 ? -7.933 17.924 37.408 1.00 40.66 96 PRO A C 1
ATOM 713 O O . PRO A 1 96 ? -8.497 17.972 38.502 1.00 40.66 96 PRO A O 1
ATOM 716 N N . VAL A 1 97 ? -7.727 16.773 36.764 1.00 34.72 97 VAL A N 1
ATOM 717 C CA . VAL A 1 97 ? -7.862 15.456 37.401 1.00 34.72 97 VAL A CA 1
ATOM 718 C C . VAL A 1 97 ? -6.488 14.799 37.354 1.00 34.72 97 VAL A C 1
ATOM 720 O O . VAL A 1 97 ? -5.960 14.504 36.287 1.00 34.72 97 VAL A O 1
ATOM 723 N N . ALA A 1 98 ? -5.876 14.655 38.524 1.00 38.69 98 ALA A N 1
ATOM 724 C CA . ALA A 1 98 ? -4.629 13.935 38.718 1.00 38.69 98 ALA A CA 1
ATOM 725 C C . ALA A 1 98 ? -4.941 12.447 38.843 1.00 38.69 98 ALA A C 1
ATOM 727 O O . ALA A 1 98 ? -5.677 12.140 39.768 1.00 38.69 98 ALA A O 1
ATOM 728 N N . TRP A 1 99 ? -4.366 11.564 38.013 1.00 30.25 99 TRP A N 1
ATOM 729 C CA . TRP A 1 99 ? -4.208 10.126 38.302 1.00 30.25 99 TRP A CA 1
ATOM 730 C C . TRP A 1 99 ? -2.773 9.668 38.002 1.00 30.25 99 TRP A C 1
ATOM 732 O O . TRP A 1 99 ? -2.139 10.128 37.054 1.00 30.25 99 TRP A O 1
ATOM 742 N N . MET A 1 100 ? -2.274 8.811 38.894 1.00 28.17 100 MET A N 1
ATOM 743 C CA . MET A 1 100 ? -0.919 8.263 38.981 1.00 28.17 100 MET A CA 1
ATOM 744 C C . MET A 1 100 ? -0.715 7.111 37.986 1.00 28.17 100 MET A C 1
ATOM 746 O O . MET A 1 100 ? -1.624 6.315 37.761 1.00 28.17 100 MET A O 1
ATOM 750 N N . CYS A 1 101 ? 0.496 7.014 37.435 1.00 30.56 101 CYS A N 1
ATOM 751 C CA . CYS A 1 101 ? 1.008 5.815 36.778 1.00 30.56 101 CYS A CA 1
ATOM 752 C C . CYS A 1 101 ? 1.512 4.831 37.836 1.00 30.56 101 CYS A C 1
ATOM 754 O O . CYS A 1 101 ? 2.397 5.208 38.599 1.00 30.56 101 CYS A O 1
ATOM 756 N N . GLU A 1 102 ? 1.044 3.585 37.813 1.00 30.48 102 GLU A N 1
ATOM 757 C CA . GLU A 1 102 ? 1.790 2.440 38.345 1.00 30.48 102 GLU A CA 1
ATOM 758 C C . GLU A 1 102 ? 1.296 1.127 37.706 1.00 30.48 102 GLU A C 1
ATOM 760 O O . GLU A 1 102 ? 0.104 0.939 37.470 1.00 30.48 102 GLU A O 1
ATOM 765 N N . ASP A 1 103 ? 2.275 0.265 37.423 1.00 29.61 103 ASP A N 1
ATOM 766 C CA . ASP A 1 103 ? 2.214 -1.177 37.158 1.00 29.61 103 ASP A CA 1
ATOM 767 C C . ASP A 1 103 ? 1.811 -1.716 35.770 1.00 29.61 103 ASP A C 1
ATOM 769 O O . ASP A 1 103 ? 0.650 -1.971 35.455 1.00 29.61 103 ASP A O 1
ATOM 773 N N . LEU A 1 104 ? 2.838 -2.094 34.993 1.00 24.30 104 LEU A N 1
ATOM 774 C CA . LEU A 1 104 ? 2.764 -3.244 34.087 1.00 24.30 104 LEU A CA 1
ATOM 775 C C . LEU A 1 104 ? 4.052 -4.083 34.202 1.00 24.30 104 LEU A C 1
ATOM 777 O O . LEU A 1 104 ? 5.074 -3.783 33.586 1.00 24.30 104 LEU A O 1
ATOM 781 N N . ILE A 1 105 ? 3.997 -5.133 35.022 1.00 32.59 105 ILE A N 1
ATOM 782 C CA . ILE A 1 105 ? 5.022 -6.180 35.126 1.00 32.59 105 ILE A CA 1
ATOM 783 C C . ILE A 1 105 ? 4.704 -7.241 34.063 1.00 32.59 105 ILE A C 1
ATOM 785 O O . ILE A 1 105 ? 3.629 -7.840 34.087 1.00 32.59 105 ILE A O 1
ATOM 789 N N . LEU A 1 106 ? 5.626 -7.475 33.126 1.00 38.69 106 LEU A N 1
ATOM 790 C CA . LEU A 1 106 ? 5.566 -8.619 32.210 1.00 38.69 106 LEU A CA 1
ATOM 791 C C . LEU A 1 106 ? 6.120 -9.869 32.918 1.00 38.69 106 LEU A C 1
ATOM 793 O O . LEU A 1 106 ? 7.129 -9.758 33.615 1.00 38.69 106 LEU A O 1
ATOM 797 N N . PRO A 1 107 ? 5.502 -11.052 32.755 1.00 49.69 107 PRO A N 1
ATOM 798 C CA . PRO A 1 107 ? 6.059 -12.290 33.273 1.00 49.69 107 PRO A CA 1
ATOM 799 C C . PRO A 1 107 ? 7.206 -12.749 32.359 1.00 49.69 107 PRO A C 1
ATOM 801 O O . PRO A 1 107 ? 7.066 -12.763 31.137 1.00 49.69 107 PRO A O 1
ATOM 804 N N . ASP A 1 108 ? 8.309 -13.145 32.990 1.00 54.16 108 ASP A N 1
ATOM 805 C CA . ASP A 1 108 ? 9.557 -13.691 32.441 1.00 54.16 108 ASP A CA 1
ATOM 806 C C . ASP A 1 108 ? 10.613 -12.683 31.936 1.00 54.16 108 ASP A C 1
ATOM 808 O O . ASP A 1 108 ? 10.516 -12.094 30.860 1.00 54.16 108 ASP A O 1
ATOM 812 N N . ASP A 1 109 ? 11.723 -12.616 32.687 1.00 51.78 109 ASP A N 1
ATOM 813 C CA . ASP A 1 109 ? 12.961 -11.843 32.455 1.00 51.78 109 ASP A CA 1
ATOM 814 C C . ASP A 1 109 ? 13.780 -12.286 31.217 1.00 51.78 109 ASP A C 1
ATOM 816 O O . ASP A 1 109 ? 15.008 -12.157 31.169 1.00 51.78 109 ASP A O 1
ATOM 820 N N . LYS A 1 110 ? 13.147 -12.851 30.183 1.00 56.28 110 LYS A N 1
ATOM 821 C CA . LYS A 1 110 ? 13.851 -13.257 28.959 1.00 56.28 110 LYS A CA 1
ATOM 822 C C . LYS A 1 110 ? 13.874 -12.113 27.938 1.00 56.28 110 LYS A C 1
ATOM 824 O O . LYS A 1 110 ? 12.806 -11.662 27.519 1.00 56.28 110 LYS A O 1
ATOM 829 N N . PRO A 1 111 ? 15.055 -11.713 27.423 1.00 67.38 111 PRO A N 1
ATOM 830 C CA . PRO A 1 111 ? 15.159 -10.751 26.329 1.00 67.38 111 PRO A CA 1
ATOM 831 C C . PRO A 1 111 ? 14.327 -11.185 25.114 1.00 67.38 111 PRO A C 1
ATOM 833 O O . PRO A 1 111 ? 14.358 -12.355 24.727 1.00 67.38 111 PRO A O 1
ATOM 836 N N . LEU A 1 112 ? 13.643 -10.235 24.466 1.00 49.56 112 LEU A N 1
ATOM 837 C CA . LEU A 1 112 ? 12.778 -10.452 23.292 1.00 49.56 112 LEU A CA 1
ATOM 838 C C . LEU A 1 112 ? 13.442 -11.312 22.200 1.00 49.56 112 LEU A C 1
ATOM 840 O O . LEU A 1 112 ? 12.806 -12.169 21.591 1.00 49.56 112 LEU A O 1
ATOM 844 N N . PHE A 1 113 ? 14.745 -11.131 21.989 1.00 43.00 113 PHE A N 1
ATOM 845 C CA . PHE A 1 113 ? 15.517 -11.877 20.997 1.00 43.00 113 PHE A CA 1
ATOM 846 C C . PHE A 1 113 ? 15.573 -13.389 21.285 1.00 43.00 113 PHE A C 1
ATOM 848 O O . PHE A 1 113 ? 15.494 -14.207 20.368 1.00 43.00 113 PHE A O 1
ATOM 855 N N . THR A 1 114 ? 15.642 -13.772 22.562 1.00 57.38 114 THR A N 1
ATOM 856 C CA . THR A 1 114 ? 15.628 -15.174 22.999 1.00 57.38 114 THR A CA 1
ATOM 857 C C . THR A 1 114 ? 14.281 -15.823 22.697 1.00 57.38 114 THR A C 1
ATOM 859 O O . THR A 1 114 ? 14.240 -16.951 22.211 1.00 57.38 114 THR A O 1
ATOM 862 N N . GLN A 1 115 ? 13.184 -15.088 22.896 1.00 57.78 115 GLN A N 1
ATOM 863 C CA . GLN A 1 115 ? 11.830 -15.579 22.621 1.00 57.78 115 GLN A CA 1
ATOM 864 C C . GLN A 1 115 ? 11.599 -15.798 21.117 1.00 57.78 115 GLN A C 1
ATOM 866 O O . GLN A 1 115 ? 11.027 -16.812 20.714 1.00 57.78 115 GLN A O 1
ATOM 871 N N . VAL A 1 116 ? 12.104 -14.887 20.276 1.00 54.72 116 VAL A N 1
ATOM 872 C CA . VAL A 1 116 ? 12.033 -15.000 18.809 1.00 54.72 116 VAL A CA 1
ATOM 873 C C . VAL A 1 116 ? 12.836 -16.203 18.303 1.00 54.72 116 VAL A C 1
ATOM 875 O O . VAL A 1 116 ? 12.339 -16.965 17.472 1.00 54.72 116 VAL A O 1
ATOM 878 N N . ARG A 1 117 ? 14.045 -16.424 18.836 1.00 63.50 117 ARG A N 1
ATOM 879 C CA . ARG A 1 117 ? 14.886 -17.576 18.476 1.00 63.50 117 ARG A CA 1
ATOM 880 C C . ARG A 1 117 ? 14.240 -18.908 18.871 1.00 63.50 117 ARG A C 1
ATOM 882 O O . ARG A 1 117 ? 14.113 -19.788 18.028 1.00 63.50 117 ARG A O 1
ATOM 889 N N . GLU A 1 118 ? 13.750 -19.020 20.106 1.00 68.88 118 GLU A N 1
ATOM 890 C CA . GLU A 1 118 ? 13.055 -20.224 20.595 1.00 68.88 118 GLU A CA 1
ATOM 891 C C . GLU A 1 118 ? 11.766 -20.516 19.796 1.00 68.88 118 GLU A C 1
ATOM 893 O O . GLU A 1 118 ? 11.322 -21.662 19.697 1.00 68.88 118 GLU A O 1
ATOM 898 N N . HIS A 1 119 ? 11.114 -19.494 19.232 1.00 61.84 119 HIS A N 1
ATOM 899 C CA . HIS A 1 119 ? 9.958 -19.685 18.353 1.00 61.84 119 HIS A CA 1
ATOM 900 C C . HIS A 1 119 ? 10.366 -20.190 16.960 1.00 61.84 119 HIS A C 1
ATOM 902 O O . HIS A 1 119 ? 9.697 -21.061 16.402 1.00 61.84 119 HIS A O 1
ATOM 908 N N . ALA A 1 120 ? 11.476 -19.687 16.413 1.00 57.75 120 ALA A N 1
ATOM 909 C CA . ALA A 1 120 ? 12.025 -20.146 15.140 1.00 57.75 120 ALA A CA 1
ATOM 910 C C . ALA A 1 120 ? 12.514 -21.605 15.208 1.00 57.75 120 ALA A C 1
ATOM 912 O O . ALA A 1 120 ? 12.232 -22.383 14.298 1.00 57.75 120 ALA A O 1
ATOM 913 N N . GLU A 1 121 ? 13.167 -21.998 16.304 1.00 65.88 121 GLU A N 1
ATOM 914 C CA . GLU A 1 121 ? 13.643 -23.372 16.536 1.00 65.88 121 GLU A CA 1
ATOM 915 C C . GLU A 1 121 ? 12.474 -24.367 16.623 1.00 65.88 121 GLU A C 1
ATOM 917 O O . GLU A 1 121 ? 12.438 -25.346 15.877 1.00 65.88 121 GLU A O 1
ATOM 922 N N . ARG A 1 122 ? 11.433 -24.049 17.407 1.00 68.50 122 ARG A N 1
ATOM 923 C CA . ARG A 1 122 ? 10.202 -24.862 17.483 1.00 68.50 122 ARG A CA 1
ATOM 924 C C . ARG A 1 122 ? 9.495 -25.007 16.135 1.00 68.50 122 ARG A C 1
ATOM 926 O O . ARG A 1 122 ? 8.863 -26.024 15.854 1.00 68.50 122 ARG A O 1
ATOM 933 N N . ARG A 1 123 ? 9.584 -23.981 15.286 1.00 54.00 123 ARG A N 1
ATOM 934 C CA . ARG A 1 123 ? 9.005 -23.987 13.938 1.00 54.00 123 ARG A CA 1
ATOM 935 C C . ARG A 1 123 ? 9.801 -24.881 12.979 1.00 54.00 123 ARG A C 1
ATOM 937 O O . ARG A 1 123 ? 9.187 -25.542 12.144 1.00 54.00 123 ARG A O 1
ATOM 944 N N . ALA A 1 124 ? 11.126 -24.934 13.116 1.00 59.22 124 ALA A N 1
ATOM 945 C CA . ALA A 1 124 ? 11.982 -25.843 12.355 1.00 59.22 124 ALA A CA 1
ATOM 946 C C . ALA A 1 124 ? 11.748 -27.315 12.748 1.00 59.22 124 ALA A C 1
ATOM 948 O O . ALA A 1 124 ? 11.631 -28.170 11.871 1.00 59.22 124 ALA A O 1
ATOM 949 N N . GLU A 1 125 ? 11.582 -27.600 14.043 1.00 63.38 125 GLU A N 1
ATOM 950 C CA . GLU A 1 125 ? 11.229 -28.939 14.543 1.00 63.38 125 GLU A CA 1
ATOM 951 C C . GLU A 1 125 ? 9.855 -29.398 14.031 1.00 63.38 125 GLU A C 1
ATOM 953 O O . GLU A 1 125 ? 9.721 -30.505 13.510 1.00 63.38 125 GLU A O 1
ATOM 958 N N . ALA A 1 126 ? 8.844 -28.522 14.071 1.00 59.31 126 ALA A N 1
ATOM 959 C CA . ALA A 1 126 ? 7.503 -28.837 13.574 1.00 59.31 126 ALA A CA 1
ATOM 960 C C . ALA A 1 126 ? 7.466 -29.150 12.063 1.00 59.31 126 ALA A C 1
ATOM 962 O O . ALA A 1 126 ? 6.628 -29.943 11.629 1.00 59.31 126 ALA A O 1
ATOM 963 N N . MET A 1 127 ? 8.371 -28.562 11.265 1.00 52.56 127 MET A N 1
ATOM 964 C CA . MET A 1 127 ? 8.523 -28.895 9.841 1.00 52.56 127 MET A CA 1
ATOM 965 C C . MET A 1 127 ? 9.153 -30.276 9.621 1.00 52.56 127 MET A C 1
ATOM 967 O O . MET A 1 127 ? 8.811 -30.945 8.648 1.00 52.56 127 MET A O 1
ATOM 971 N N . HIS A 1 128 ? 10.039 -30.725 10.515 1.00 62.66 128 HIS A N 1
ATOM 972 C CA . HIS A 1 128 ? 10.701 -32.029 10.405 1.00 62.66 128 HIS A CA 1
ATOM 973 C C . HIS A 1 128 ? 9.750 -33.203 10.707 1.00 62.66 128 HIS A C 1
ATOM 975 O O . HIS A 1 128 ? 9.943 -34.307 10.209 1.00 62.66 128 HIS A O 1
ATOM 981 N N . GLU A 1 129 ? 8.681 -32.958 11.471 1.00 68.12 129 GLU A N 1
ATOM 982 C CA . GLU A 1 129 ? 7.706 -33.975 11.893 1.00 68.12 129 GLU A CA 1
ATOM 983 C C . GLU A 1 129 ? 6.525 -34.191 10.921 1.00 68.12 129 GLU A C 1
ATOM 985 O O . GLU A 1 129 ? 5.587 -34.920 11.245 1.00 68.12 129 GLU A O 1
ATOM 990 N N . GLY A 1 130 ? 6.516 -33.563 9.739 1.00 54.16 130 GLY A N 1
ATOM 991 C CA . GLY A 1 130 ? 5.483 -33.803 8.716 1.00 54.16 130 GLY A CA 1
ATOM 992 C C . GLY A 1 130 ? 4.061 -33.361 9.098 1.00 54.16 130 GLY A C 1
ATOM 993 O O . GLY A 1 130 ? 3.088 -33.790 8.476 1.00 54.16 130 GLY A O 1
ATOM 994 N N . LYS A 1 131 ? 3.906 -32.496 10.109 1.00 45.38 131 LYS A N 1
ATOM 995 C CA . LYS A 1 131 ? 2.609 -31.914 10.488 1.00 45.38 131 LYS A CA 1
ATOM 996 C C . LYS A 1 131 ? 2.276 -30.749 9.537 1.00 45.38 131 LYS A C 1
ATOM 998 O O . LYS A 1 131 ? 3.121 -29.870 9.365 1.00 45.38 131 LYS A O 1
ATOM 1003 N N . PRO A 1 132 ? 1.075 -30.681 8.925 1.00 38.00 132 PRO A N 1
ATOM 1004 C CA . PRO A 1 132 ? 0.713 -29.580 8.031 1.00 38.00 132 PRO A CA 1
ATOM 1005 C C . PRO A 1 132 ? 0.623 -28.267 8.821 1.00 38.00 132 PRO A C 1
ATOM 1007 O O . PR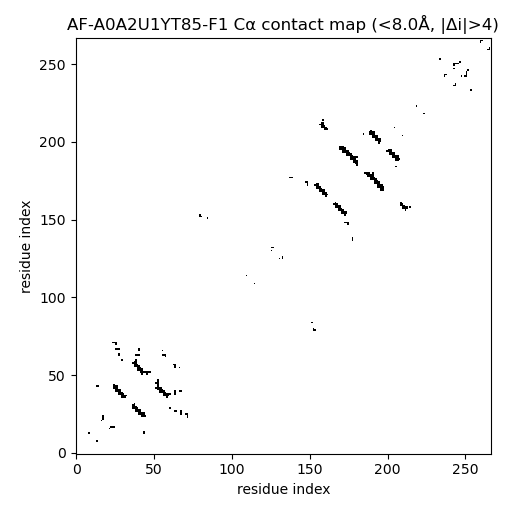O A 1 132 ? -0.345 -28.001 9.533 1.00 38.00 132 PRO A O 1
ATOM 1010 N N . ALA A 1 133 ? 1.663 -27.444 8.708 1.00 42.50 133 ALA A N 1
ATOM 1011 C CA . ALA A 1 133 ? 1.802 -26.181 9.418 1.00 42.50 133 ALA A CA 1
ATOM 1012 C C . ALA A 1 133 ? 1.169 -25.024 8.632 1.00 42.50 133 ALA A C 1
ATOM 1014 O O . ALA A 1 133 ? 1.846 -24.083 8.231 1.00 42.50 133 ALA A O 1
ATOM 1015 N N . TRP A 1 134 ? -0.147 -25.063 8.436 1.00 34.50 134 TRP A N 1
ATOM 1016 C CA . TRP A 1 134 ? -0.911 -23.838 8.195 1.00 3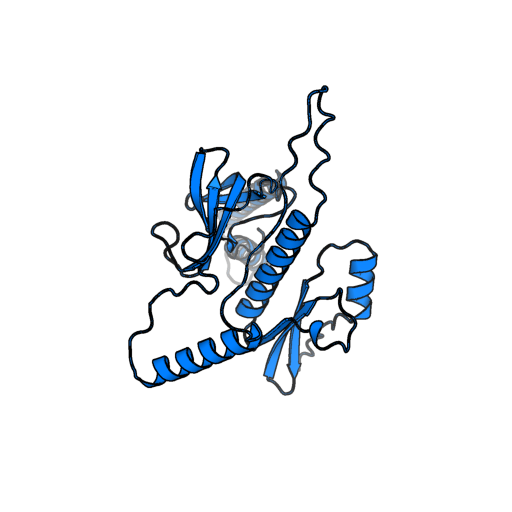4.50 134 TRP A CA 1
ATOM 1017 C C . TRP A 1 134 ? -1.817 -23.588 9.403 1.00 34.50 134 TRP A C 1
ATOM 1019 O O . TRP A 1 134 ? -3.029 -23.721 9.382 1.00 34.50 134 TRP A O 1
ATOM 1029 N N . ARG A 1 135 ? -1.209 -23.207 10.525 1.00 33.69 135 ARG A N 1
ATOM 1030 C CA . ARG A 1 135 ? -1.876 -22.264 11.422 1.00 33.69 135 ARG A CA 1
ATOM 1031 C C . ARG A 1 135 ? -1.188 -20.933 11.221 1.00 33.69 135 ARG A C 1
ATOM 1033 O O . ARG A 1 135 ? 0.023 -20.827 11.399 1.00 33.69 135 ARG A O 1
ATOM 1040 N N . VAL A 1 136 ? -1.972 -19.940 10.815 1.00 33.91 136 VAL A N 1
ATOM 1041 C CA . VAL A 1 136 ? -1.576 -18.537 10.843 1.00 33.91 136 VAL A CA 1
ATOM 1042 C C . VAL A 1 136 ? -1.348 -18.190 12.311 1.00 33.91 136 VAL A C 1
ATOM 1044 O O . VAL A 1 136 ? -2.284 -17.857 13.029 1.00 33.91 136 VAL A O 1
ATOM 1047 N N . THR A 1 137 ? -0.116 -18.342 12.785 1.00 35.81 137 THR A N 1
ATOM 1048 C CA . THR A 1 137 ? 0.334 -17.651 13.991 1.00 35.81 137 THR A CA 1
ATOM 1049 C C . THR A 1 137 ? 0.766 -16.274 13.502 1.00 35.81 137 THR A C 1
ATOM 1051 O O . THR A 1 137 ? 1.754 -16.193 12.765 1.00 35.81 137 THR A O 1
ATOM 1054 N N . PRO A 1 138 ? 0.019 -15.199 13.802 1.00 34.97 138 PRO A N 1
ATOM 1055 C CA . PRO A 1 138 ? 0.443 -13.872 13.402 1.00 34.97 138 PRO A CA 1
ATOM 1056 C C . PRO A 1 138 ? 1.819 -13.613 14.023 1.00 34.97 138 PRO A C 1
ATOM 1058 O O . PRO A 1 138 ? 2.003 -13.815 15.223 1.00 34.97 138 PRO A O 1
ATOM 1061 N N . LEU A 1 139 ? 2.786 -13.172 13.210 1.00 32.50 139 LEU A N 1
ATOM 1062 C CA . LEU A 1 139 ? 4.131 -12.803 13.683 1.00 32.50 139 LEU A CA 1
ATOM 1063 C C . LEU A 1 139 ? 4.076 -11.658 14.720 1.00 32.50 139 LEU A C 1
ATOM 1065 O O . LEU A 1 139 ? 5.021 -11.445 15.469 1.00 32.50 139 LEU A O 1
ATOM 1069 N N . TYR A 1 140 ? 2.924 -10.986 14.786 1.00 38.03 140 TYR A N 1
ATOM 1070 C CA . TYR A 1 140 ? 2.472 -10.116 15.858 1.00 38.03 140 TYR A CA 1
ATOM 1071 C C . TYR A 1 140 ? 1.036 -10.501 16.215 1.00 38.03 140 TYR A C 1
ATOM 1073 O O . TYR A 1 140 ? 0.076 -9.861 15.784 1.00 38.03 140 TYR A O 1
ATOM 1081 N N . ALA A 1 141 ? 0.850 -11.589 16.961 1.00 32.72 141 ALA A N 1
ATOM 1082 C CA . ALA A 1 141 ? -0.363 -11.702 17.750 1.00 32.72 141 ALA A CA 1
ATOM 1083 C C . ALA A 1 141 ? -0.258 -10.598 18.802 1.00 32.72 141 ALA A C 1
ATOM 1085 O O . ALA A 1 141 ? 0.454 -10.743 19.795 1.00 32.72 141 ALA A O 1
ATOM 1086 N N . ALA A 1 142 ? -0.919 -9.468 18.544 1.00 40.56 142 ALA A N 1
ATOM 1087 C CA . ALA A 1 142 ? -1.412 -8.620 19.614 1.00 40.56 142 ALA A CA 1
ATOM 1088 C C . ALA A 1 142 ? -1.896 -9.558 20.729 1.00 40.56 142 ALA A C 1
ATOM 1090 O O . ALA A 1 1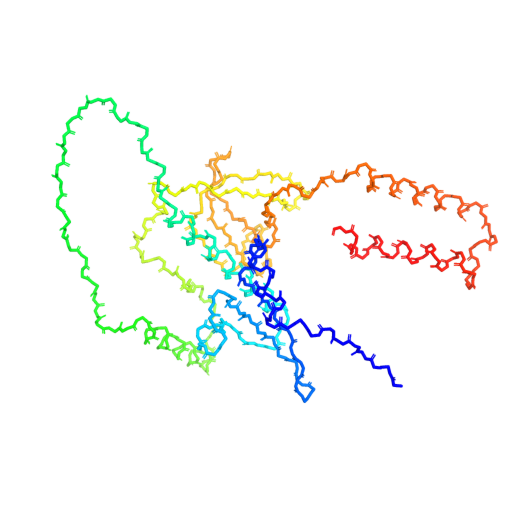42 ? -2.705 -10.451 20.453 1.00 40.56 142 ALA A O 1
ATOM 1091 N N . ALA A 1 143 ? -1.335 -9.431 21.937 1.00 35.91 143 ALA A N 1
ATOM 1092 C CA . ALA A 1 143 ? -1.800 -10.202 23.085 1.00 35.91 143 ALA A CA 1
ATOM 1093 C C . ALA A 1 143 ? -3.340 -10.163 23.097 1.00 35.91 143 ALA A C 1
ATOM 1095 O O . ALA A 1 143 ? -3.892 -9.118 22.742 1.00 35.91 143 ALA A O 1
ATOM 1096 N N . PRO A 1 144 ? -4.053 -11.257 23.420 1.00 37.56 144 PRO A N 1
ATOM 1097 C CA . PRO A 1 144 ? -5.509 -11.224 23.464 1.00 37.56 144 PRO A CA 1
ATOM 1098 C C . PRO A 1 144 ? -5.940 -10.098 24.418 1.00 37.56 144 PRO A C 1
ATOM 1100 O O . PRO A 1 144 ? -5.758 -10.214 25.626 1.00 37.56 144 PRO A O 1
ATOM 1103 N N . GLY A 1 145 ? -6.414 -8.979 23.856 1.00 45.41 145 GLY A N 1
ATOM 1104 C CA . GLY A 1 145 ? -6.651 -7.726 24.583 1.00 45.41 145 GLY A CA 1
ATOM 1105 C C . GLY A 1 145 ? -5.820 -6.502 24.161 1.00 45.41 145 GLY A C 1
ATOM 1106 O O . GLY A 1 145 ? -6.020 -5.445 24.752 1.00 45.41 145 GLY A O 1
ATOM 1107 N N . ALA A 1 146 ? -4.929 -6.574 23.163 1.00 44.19 146 ALA A N 1
ATOM 1108 C CA . ALA A 1 146 ? -4.301 -5.364 22.632 1.00 44.19 146 ALA A CA 1
ATOM 1109 C C . ALA A 1 146 ? -5.385 -4.507 21.971 1.00 44.19 146 ALA A C 1
ATOM 1111 O O . ALA A 1 146 ? -6.006 -4.913 20.985 1.00 44.19 146 ALA A O 1
ATOM 1112 N N . GLN A 1 147 ? -5.651 -3.351 22.572 1.00 46.81 147 GLN A N 1
ATOM 1113 C CA . GLN A 1 147 ? -6.627 -2.399 22.069 1.00 46.81 147 GLN A CA 1
ATOM 1114 C C . GLN A 1 147 ? -6.259 -1.999 20.628 1.00 46.81 147 GLN A C 1
ATOM 1116 O O . GLN A 1 147 ? -5.066 -1.909 20.315 1.00 46.81 147 GLN A O 1
ATOM 1121 N N . PRO A 1 148 ? -7.250 -1.776 19.740 1.00 51.81 148 PRO A N 1
ATOM 1122 C CA . PRO A 1 148 ? -6.989 -1.183 18.432 1.00 51.81 148 PRO A CA 1
ATOM 1123 C C . PRO A 1 148 ? -6.173 0.101 18.613 1.00 51.81 148 PRO A C 1
ATOM 1125 O O . PRO A 1 148 ? -6.277 0.755 19.652 1.00 51.81 148 PRO A O 1
ATOM 1128 N N . ALA A 1 149 ? -5.325 0.404 17.625 1.00 51.97 149 ALA A N 1
ATOM 1129 C CA . ALA A 1 149 ? -4.409 1.539 17.640 1.00 51.97 149 ALA A CA 1
ATOM 1130 C C . ALA A 1 149 ? -5.050 2.773 18.294 1.00 51.97 149 ALA A C 1
ATOM 1132 O O . ALA A 1 149 ? -6.138 3.191 17.903 1.00 51.97 149 ALA A O 1
ATOM 1133 N N . GLN A 1 150 ? -4.357 3.274 19.317 1.00 51.72 150 GLN A N 1
ATOM 1134 C CA . GLN A 1 150 ? -4.785 4.304 20.257 1.00 51.72 150 GLN A CA 1
ATOM 1135 C C . GLN A 1 150 ? -5.561 5.449 19.593 1.00 51.72 150 GLN A C 1
ATOM 1137 O O . GLN A 1 150 ? -5.145 5.956 18.547 1.00 51.72 150 GLN A O 1
ATOM 1142 N N . ASP A 1 151 ? -6.635 5.884 20.258 1.00 59.53 151 ASP A N 1
ATOM 1143 C CA . ASP A 1 151 ? -7.331 7.145 20.001 1.00 59.53 151 ASP A CA 1
ATOM 1144 C C . ASP A 1 151 ? -6.298 8.287 19.939 1.00 59.53 151 ASP A C 1
ATOM 1146 O O . ASP A 1 151 ? -5.847 8.785 20.969 1.00 59.53 151 ASP A O 1
ATOM 1150 N N . GLY A 1 152 ? -5.856 8.669 18.737 1.00 76.50 152 GLY A N 1
ATOM 1151 C CA . GLY A 1 152 ? -4.914 9.778 18.555 1.00 76.50 152 GLY A CA 1
ATOM 1152 C C . GLY A 1 152 ? -3.861 9.617 17.461 1.00 76.50 152 GLY A C 1
ATOM 1153 O O . GLY A 1 152 ? -3.290 10.627 17.052 1.00 76.50 152 GLY A O 1
ATOM 1154 N N . ALA A 1 153 ? -3.604 8.411 16.941 1.00 81.94 153 ALA A N 1
ATOM 1155 C CA . ALA A 1 153 ? -2.727 8.295 15.773 1.00 81.94 153 ALA A CA 1
ATOM 1156 C C . ALA A 1 153 ? -3.406 8.949 14.552 1.00 81.94 153 ALA A C 1
ATOM 1158 O O . ALA A 1 153 ? -4.572 8.643 14.285 1.00 81.94 153 ALA A O 1
ATOM 1159 N N . PRO A 1 154 ? -2.719 9.844 13.813 1.00 91.19 154 PRO A N 1
ATOM 1160 C CA . PRO A 1 154 ? -3.313 10.491 12.653 1.00 91.19 154 PRO A CA 1
ATOM 1161 C C . PRO A 1 154 ? -3.719 9.440 11.606 1.00 91.19 154 PRO A C 1
ATOM 1163 O O . PRO A 1 154 ? -2.981 8.468 11.409 1.00 91.19 154 PRO A O 1
ATOM 1166 N N . PRO A 1 155 ? -4.862 9.621 10.917 1.00 94.75 155 PRO A N 1
ATOM 1167 C CA . PRO A 1 155 ? -5.279 8.714 9.858 1.00 94.75 155 PRO A CA 1
ATOM 1168 C C . PRO A 1 155 ? -4.218 8.582 8.765 1.00 94.75 155 PRO A C 1
ATOM 1170 O O . PRO A 1 155 ? -3.574 9.560 8.380 1.00 94.75 155 PRO A O 1
ATOM 1173 N N . LEU A 1 156 ? -4.070 7.372 8.232 1.00 95.69 156 LEU A N 1
ATOM 1174 C CA . L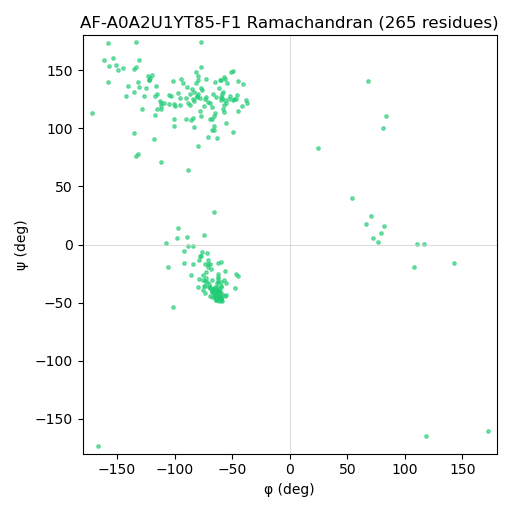EU A 1 156 ? -3.195 7.101 7.100 1.00 95.69 156 LEU A CA 1
ATOM 1175 C C . LEU A 1 156 ? -3.924 7.440 5.794 1.00 95.69 156 LEU A C 1
ATOM 1177 O O . LEU A 1 156 ? -5.046 6.982 5.573 1.00 95.69 156 LEU A O 1
ATOM 1181 N N . GLU A 1 157 ? -3.270 8.199 4.914 1.00 96.44 157 GLU A N 1
ATOM 1182 C CA . GLU A 1 157 ? -3.798 8.564 3.596 1.00 96.44 157 GLU A CA 1
ATOM 1183 C C . GLU A 1 157 ? -2.957 7.968 2.463 1.00 96.44 157 GLU A C 1
ATOM 1185 O O . GLU A 1 157 ? -1.735 8.120 2.432 1.00 96.44 157 GLU A O 1
ATOM 1190 N N . PHE A 1 158 ? -3.615 7.307 1.508 1.00 96.25 158 PHE A N 1
ATOM 1191 C CA . PHE A 1 158 ? -2.977 6.740 0.315 1.00 96.25 158 PHE A CA 1
ATOM 1192 C C . PHE A 1 158 ? -3.950 6.644 -0.863 1.00 96.25 158 PHE A C 1
ATOM 1194 O O . PHE A 1 158 ? -5.170 6.667 -0.701 1.00 96.25 158 PHE A O 1
ATOM 1201 N N . GLY A 1 159 ? -3.407 6.534 -2.073 1.00 96.19 159 GLY A N 1
ATOM 1202 C CA . GLY A 1 159 ? -4.143 6.098 -3.255 1.00 96.19 159 GLY A CA 1
ATOM 1203 C C . GLY A 1 159 ? -4.280 4.581 -3.291 1.00 96.19 159 GLY A C 1
ATOM 1204 O O . GLY A 1 159 ? -3.338 3.880 -2.935 1.00 96.19 159 GLY A O 1
ATOM 1205 N N . TYR A 1 160 ? -5.432 4.078 -3.722 1.00 96.81 160 TYR A N 1
ATOM 1206 C CA . TYR A 1 160 ? -5.702 2.646 -3.794 1.00 96.81 160 TYR A CA 1
ATOM 1207 C C . TYR A 1 160 ? -6.513 2.300 -5.037 1.00 96.81 160 TYR A C 1
ATOM 1209 O O . TYR A 1 160 ? -7.588 2.870 -5.251 1.00 96.81 160 TYR A O 1
ATOM 1217 N N . THR A 1 161 ? -6.025 1.338 -5.816 1.00 93.81 161 THR A N 1
ATOM 1218 C CA . THR A 1 161 ? -6.760 0.762 -6.947 1.00 93.81 161 THR A CA 1
ATOM 1219 C C . THR A 1 161 ? -7.468 -0.501 -6.481 1.00 93.81 161 THR A C 1
ATOM 1221 O O . THR A 1 161 ? -6.835 -1.435 -5.996 1.00 93.81 161 THR A O 1
ATOM 1224 N N . ASN A 1 162 ? -8.796 -0.529 -6.578 1.00 91.75 162 ASN A N 1
ATOM 1225 C CA . ASN A 1 162 ? -9.569 -1.708 -6.192 1.00 91.75 162 ASN A CA 1
ATOM 1226 C C . ASN A 1 162 ? -9.490 -2.818 -7.261 1.00 91.75 162 ASN A C 1
ATOM 1228 O O . ASN A 1 162 ? -8.998 -2.616 -8.369 1.00 91.75 162 ASN A O 1
ATOM 1232 N N . TRP A 1 163 ? -10.055 -3.989 -6.958 1.00 86.19 163 TRP A N 1
ATOM 1233 C CA . TRP A 1 163 ? -10.112 -5.119 -7.896 1.00 86.19 163 TRP A CA 1
ATOM 1234 C C . TRP A 1 163 ? -10.915 -4.831 -9.180 1.00 86.19 163 TRP A C 1
ATOM 1236 O O . TRP A 1 163 ? -10.785 -5.559 -10.159 1.00 86.19 163 TRP A O 1
ATOM 1246 N N . ARG A 1 164 ? -11.739 -3.772 -9.196 1.00 88.62 164 ARG A N 1
ATOM 1247 C CA . ARG A 1 164 ? -12.454 -3.294 -10.391 1.00 88.62 164 ARG A CA 1
ATOM 1248 C C . ARG A 1 164 ? -11.596 -2.361 -11.258 1.00 88.62 164 ARG A C 1
ATOM 1250 O O . ARG A 1 164 ? -12.075 -1.905 -12.289 1.00 88.62 164 ARG A O 1
ATOM 1257 N N . GLY A 1 165 ? -10.358 -2.072 -10.855 1.00 90.19 165 GLY A N 1
ATOM 1258 C CA . GLY A 1 165 ? -9.464 -1.135 -11.536 1.00 90.19 165 GLY A CA 1
ATOM 1259 C C . GLY A 1 165 ? -9.749 0.338 -11.231 1.00 90.19 165 GLY A C 1
ATOM 1260 O O . GLY A 1 165 ? -9.179 1.215 -11.873 1.00 90.19 165 GLY A O 1
ATOM 1261 N N . GLU A 1 166 ? -10.615 0.637 -10.261 1.00 93.00 166 GLU A N 1
ATOM 1262 C CA . GLU A 1 166 ? -10.954 2.011 -9.897 1.00 93.00 166 GLU A CA 1
ATOM 1263 C C . GLU A 1 166 ? -9.984 2.526 -8.836 1.00 93.00 166 GLU A C 1
ATOM 1265 O O . GLU A 1 166 ? -9.877 1.968 -7.738 1.00 93.00 166 GLU A O 1
ATOM 1270 N N . TYR A 1 167 ? -9.307 3.625 -9.157 1.00 93.69 167 TYR A N 1
ATOM 1271 C CA . TYR A 1 167 ? -8.442 4.332 -8.225 1.00 93.69 167 TYR A CA 1
ATOM 1272 C C . TYR A 1 167 ? -9.245 5.319 -7.376 1.00 93.69 167 TYR A C 1
ATOM 1274 O O . TYR A 1 167 ? -10.028 6.116 -7.894 1.00 93.69 167 TYR A O 1
ATOM 1282 N N . ALA A 1 168 ? -8.998 5.320 -6.071 1.00 95.06 168 ALA A N 1
ATOM 1283 C CA . ALA A 1 168 ? -9.506 6.334 -5.159 1.00 95.06 168 ALA A CA 1
ATOM 1284 C C . ALA A 1 168 ? -8.484 6.633 -4.062 1.00 95.06 168 ALA A C 1
ATOM 1286 O O . ALA A 1 168 ? -7.729 5.753 -3.647 1.00 95.06 168 ALA A O 1
ATOM 1287 N N . ARG A 1 169 ? -8.502 7.860 -3.531 1.00 96.19 169 ARG A N 1
ATOM 1288 C CA . ARG A 1 169 ? -7.832 8.134 -2.258 1.00 96.19 169 ARG A CA 1
ATOM 1289 C C . ARG A 1 169 ? -8.624 7.529 -1.108 1.00 96.19 169 ARG A C 1
ATOM 1291 O O . ARG A 1 169 ? -9.856 7.522 -1.123 1.00 96.19 169 ARG A O 1
ATOM 1298 N N . ARG A 1 170 ? -7.895 7.002 -0.133 1.00 96.81 170 ARG A N 1
ATOM 1299 C CA . ARG A 1 170 ? -8.424 6.394 1.079 1.00 96.81 170 ARG A CA 1
ATOM 1300 C C . ARG A 1 170 ? -7.801 7.069 2.277 1.00 96.81 170 ARG A C 1
ATOM 1302 O O . ARG A 1 170 ? -6.584 7.245 2.318 1.00 96.81 170 ARG A O 1
ATOM 1309 N N . ARG A 1 171 ? -8.648 7.396 3.246 1.00 97.50 171 ARG A N 1
ATOM 1310 C CA . ARG A 1 171 ? -8.239 7.796 4.584 1.00 97.50 171 ARG A CA 1
ATOM 1311 C C . ARG A 1 171 ? -8.660 6.703 5.554 1.00 97.50 171 ARG A C 1
ATOM 1313 O O . ARG A 1 171 ? -9.850 6.422 5.691 1.00 97.50 171 ARG A O 1
ATOM 1320 N N . VAL A 1 172 ? -7.696 6.056 6.199 1.00 97.50 172 VAL A N 1
ATOM 1321 C CA . VAL A 1 172 ? -7.961 4.857 7.002 1.00 97.50 172 VAL A CA 1
ATOM 1322 C C . VAL A 1 172 ? -7.282 4.917 8.364 1.00 97.50 172 VAL A C 1
ATOM 1324 O O . VAL A 1 172 ? -6.229 5.532 8.513 1.00 97.50 172 VAL A O 1
ATOM 1327 N N . GLN A 1 173 ? -7.860 4.228 9.345 1.00 97.06 173 GLN A N 1
ATOM 1328 C CA . GLN A 1 173 ? -7.226 3.963 10.633 1.00 97.06 173 GLN A CA 1
ATOM 1329 C C . GLN A 1 173 ? -6.666 2.532 10.636 1.00 97.06 173 GLN A C 1
ATOM 1331 O O . GLN A 1 173 ? -7.460 1.586 10.664 1.00 97.06 173 GLN A O 1
ATOM 1336 N N . PRO A 1 174 ? -5.336 2.331 10.583 1.00 96.44 174 PRO A N 1
ATOM 1337 C CA . PRO A 1 174 ? -4.750 0.994 10.592 1.00 96.44 174 PRO A CA 1
ATOM 1338 C C . PRO A 1 174 ? -5.086 0.223 11.875 1.00 96.44 174 PRO A C 1
ATOM 1340 O O . PRO A 1 174 ? -4.957 0.753 12.977 1.00 96.44 174 PRO A O 1
ATOM 1343 N N . ILE A 1 175 ? -5.480 -1.044 11.726 1.00 95.81 175 ILE A N 1
ATOM 1344 C CA . ILE A 1 175 ? -5.720 -1.981 12.833 1.00 95.81 175 ILE A CA 1
ATOM 1345 C C . ILE A 1 175 ? -4.521 -2.921 12.965 1.00 95.81 175 ILE A C 1
ATOM 1347 O O . ILE A 1 175 ? -3.944 -3.049 14.043 1.00 95.81 175 ILE A O 1
ATOM 1351 N N . ARG A 1 176 ? -4.134 -3.583 11.867 1.00 94.44 176 ARG A N 1
ATOM 1352 C CA . ARG A 1 176 ? -2.993 -4.512 11.826 1.00 94.44 176 ARG A CA 1
ATOM 1353 C C . ARG A 1 176 ? -2.501 -4.752 10.401 1.00 94.44 176 ARG A C 1
ATOM 1355 O O . ARG A 1 176 ? -3.268 -4.646 9.448 1.00 94.44 176 ARG A O 1
ATOM 1362 N N . THR A 1 177 ? -1.257 -5.201 10.278 1.00 96.19 177 THR A N 1
ATOM 1363 C CA . THR A 1 177 ? -0.670 -5.676 9.015 1.00 96.19 177 THR A CA 1
ATOM 1364 C C . THR A 1 177 ? -0.332 -7.159 9.140 1.00 96.19 177 THR A C 1
ATOM 1366 O O . THR A 1 177 ? 0.179 -7.595 10.172 1.00 96.19 177 THR A O 1
ATOM 1369 N N . PHE A 1 178 ? -0.633 -7.957 8.118 1.00 95.56 178 PHE A N 1
ATOM 1370 C CA . PHE A 1 178 ? -0.388 -9.399 8.124 1.00 95.56 178 PHE A CA 1
ATOM 1371 C C . PHE A 1 178 ? -0.127 -9.941 6.715 1.00 95.56 178 PHE A C 1
ATOM 1373 O O . PHE A 1 178 ? -0.582 -9.370 5.730 1.00 95.56 178 PHE A O 1
ATOM 1380 N N . PHE A 1 179 ? 0.593 -11.060 6.627 1.00 95.38 179 PHE A N 1
ATOM 1381 C CA . PHE A 1 179 ? 0.785 -11.797 5.379 1.00 95.38 179 PHE A CA 1
ATOM 1382 C C . PHE A 1 179 ? -0.249 -12.921 5.285 1.00 95.38 179 PHE A C 1
ATOM 1384 O O . PHE A 1 179 ? -0.368 -13.729 6.211 1.00 95.38 179 PHE A O 1
ATOM 1391 N N . GLY A 1 180 ? -1.004 -12.978 4.192 1.00 96.44 180 GLY A N 1
ATOM 1392 C CA . GLY A 1 180 ? -2.027 -13.999 3.992 1.00 96.44 180 GLY A CA 1
ATOM 1393 C C . GLY A 1 180 ? -2.885 -13.737 2.763 1.00 96.44 180 GLY A C 1
ATOM 1394 O O . GLY A 1 180 ? -2.498 -12.985 1.875 1.00 96.44 180 GLY A O 1
ATOM 1395 N N . SER A 1 181 ? -4.054 -14.363 2.727 1.00 96.50 181 SER A N 1
ATOM 1396 C CA . SER A 1 181 ? -5.065 -14.167 1.690 1.00 96.50 181 SER A CA 1
ATOM 1397 C C . SER A 1 181 ? -6.433 -13.930 2.326 1.00 96.50 181 SER A C 1
ATOM 1399 O O . SER A 1 181 ? -6.668 -14.259 3.493 1.00 96.50 181 SER A O 1
ATOM 1401 N N . THR A 1 182 ? -7.335 -13.317 1.570 1.00 95.56 182 THR A N 1
ATOM 1402 C CA . THR A 1 182 ? -8.743 -13.122 1.939 1.00 95.56 182 THR A CA 1
ATOM 1403 C C . THR A 1 182 ? -9.631 -13.490 0.757 1.00 95.56 182 THR A C 1
ATOM 1405 O O . THR A 1 182 ? -9.142 -13.736 -0.341 1.00 95.56 182 THR A O 1
ATOM 1408 N N . GLU A 1 183 ? -10.948 -13.490 0.956 1.00 94.62 183 GLU A N 1
ATOM 1409 C CA . GLU A 1 183 ? -11.917 -13.676 -0.134 1.00 94.62 183 GLU A CA 1
ATOM 1410 C C . GLU A 1 183 ? -11.730 -12.656 -1.274 1.00 94.62 183 GLU A C 1
ATOM 1412 O O . GLU A 1 183 ? -11.919 -12.986 -2.441 1.00 94.62 183 GLU A O 1
ATOM 1417 N N . TRP A 1 184 ? -11.298 -11.435 -0.943 1.00 92.38 184 TRP A N 1
ATOM 1418 C CA . TRP A 1 184 ? -11.080 -10.347 -1.903 1.00 92.38 184 TRP A CA 1
ATOM 1419 C C . TRP A 1 184 ? -9.649 -10.291 -2.455 1.00 92.38 184 TRP A C 1
ATOM 1421 O O . TRP A 1 184 ? -9.419 -9.643 -3.471 1.00 92.38 184 TRP A O 1
ATOM 1431 N N . HIS A 1 185 ? -8.707 -10.969 -1.794 1.00 93.00 185 HIS A N 1
ATOM 1432 C CA . HIS A 1 185 ? -7.284 -11.029 -2.139 1.00 93.00 185 HIS A CA 1
ATOM 1433 C C . HIS A 1 185 ? -6.822 -12.492 -2.081 1.00 93.00 185 HIS A C 1
ATOM 1435 O O . HIS A 1 185 ? -6.205 -12.890 -1.088 1.00 93.00 185 HIS A O 1
ATOM 1441 N N . PRO A 1 186 ? -7.163 -13.319 -3.087 1.00 95.00 186 PRO A N 1
ATOM 1442 C CA . PRO A 1 186 ? -6.949 -14.766 -3.025 1.00 95.00 186 PRO A CA 1
ATOM 1443 C C . PRO A 1 186 ? -5.465 -15.148 -3.029 1.00 95.00 186 PRO A C 1
ATOM 1445 O O . PRO A 1 186 ? -5.080 -16.140 -2.406 1.00 95.00 186 PRO A O 1
ATOM 1448 N N . ASP A 1 187 ? -4.626 -14.340 -3.677 1.00 95.62 187 ASP A N 1
ATOM 1449 C CA . ASP A 1 187 ? -3.186 -14.562 -3.717 1.00 95.62 187 ASP A CA 1
ATOM 1450 C C . ASP A 1 187 ? -2.528 -14.164 -2.385 1.00 95.62 187 ASP A C 1
ATOM 1452 O O . ASP A 1 187 ? -2.788 -13.058 -1.889 1.00 95.62 187 ASP A O 1
ATOM 1456 N N . PRO A 1 188 ? -1.651 -15.015 -1.813 1.00 95.88 188 PRO A N 1
ATOM 1457 C CA . PRO A 1 188 ? -0.891 -14.687 -0.611 1.00 95.88 188 PRO A CA 1
ATOM 1458 C C . PRO A 1 188 ? -0.046 -13.422 -0.794 1.00 95.88 188 PRO A C 1
ATOM 1460 O O . PRO A 1 188 ? 0.832 -13.369 -1.655 1.00 95.88 188 PRO A O 1
ATOM 1463 N N . GLN A 1 189 ? -0.300 -12.404 0.025 1.00 96.88 189 GLN A N 1
ATOM 1464 C CA . GLN A 1 189 ? 0.387 -11.114 -0.036 1.00 96.88 189 GLN A CA 1
ATOM 1465 C C . GLN A 1 189 ? 0.307 -10.371 1.305 1.00 96.88 189 GLN A C 1
ATOM 1467 O O . GLN A 1 189 ? -0.387 -10.793 2.235 1.00 96.88 189 GLN A O 1
ATOM 1472 N N . TRP A 1 190 ? 1.014 -9.245 1.418 1.00 96.94 190 TRP A N 1
ATOM 1473 C CA . TRP A 1 190 ? 0.861 -8.346 2.561 1.00 96.94 190 TRP A CA 1
ATOM 1474 C C . TRP A 1 190 ? -0.451 -7.575 2.478 1.00 96.94 190 TRP A C 1
ATOM 1476 O O . TRP A 1 190 ? -0.729 -6.883 1.496 1.00 96.94 190 TRP A O 1
ATOM 1486 N N . LEU A 1 191 ? -1.231 -7.677 3.547 1.00 97.56 191 LEU A N 1
ATOM 1487 C CA . LEU A 1 191 ? -2.513 -7.020 3.720 1.00 97.56 191 LEU A CA 1
ATOM 1488 C C . LEU A 1 191 ? -2.472 -6.125 4.959 1.00 97.56 191 LEU A C 1
ATOM 1490 O O . LEU A 1 191 ? -1.892 -6.482 5.987 1.00 97.56 191 LEU A O 1
ATOM 1494 N N . MET A 1 192 ? -3.136 -4.979 4.873 1.00 97.75 192 MET A N 1
ATOM 1495 C CA . MET A 1 192 ? -3.416 -4.108 6.006 1.00 97.75 192 MET A CA 1
ATOM 1496 C C . MET A 1 192 ? -4.915 -4.115 6.279 1.00 97.75 192 MET A C 1
ATOM 1498 O O . MET A 1 192 ? -5.708 -3.722 5.427 1.00 97.75 192 MET A O 1
ATOM 1502 N N . GLU A 1 193 ? -5.302 -4.549 7.471 1.00 97.75 193 GLU A N 1
ATOM 1503 C CA . GLU A 1 193 ? -6.659 -4.366 7.970 1.00 97.75 193 GLU A CA 1
ATOM 1504 C C . GLU A 1 193 ? -6.760 -2.973 8.589 1.00 97.75 193 GLU A C 1
ATOM 1506 O O . GLU A 1 193 ? -5.946 -2.611 9.443 1.00 97.75 193 GLU A O 1
ATOM 1511 N N . ALA A 1 194 ? -7.720 -2.177 8.131 1.00 97.50 194 ALA A N 1
ATOM 1512 C CA . ALA A 1 194 ? -7.909 -0.805 8.575 1.00 97.50 194 ALA A CA 1
ATOM 1513 C C . ALA A 1 194 ? -9.387 -0.405 8.506 1.00 97.50 194 ALA A C 1
ATOM 1515 O O . ALA A 1 194 ? -10.130 -0.886 7.647 1.00 97.50 194 ALA A O 1
ATOM 1516 N N . THR A 1 195 ? -9.807 0.505 9.381 1.00 97.81 195 THR A N 1
ATOM 1517 C CA . THR A 1 195 ? -11.122 1.147 9.285 1.00 97.81 195 THR A CA 1
ATOM 1518 C C . THR A 1 195 ? -11.064 2.225 8.210 1.00 97.81 195 THR A C 1
ATOM 1520 O O . THR A 1 195 ? -10.346 3.211 8.363 1.00 97.81 195 THR A O 1
ATOM 1523 N N . ASP A 1 196 ? -11.810 2.049 7.122 1.00 97.50 196 ASP A N 1
ATOM 1524 C CA . ASP A 1 196 ? -12.011 3.054 6.078 1.00 97.50 196 ASP A CA 1
ATOM 1525 C C . ASP A 1 196 ? -12.866 4.189 6.655 1.00 97.50 196 ASP A C 1
ATOM 1527 O O . ASP A 1 196 ? -14.052 3.996 6.918 1.00 97.50 196 ASP A O 1
ATOM 1531 N N . LEU A 1 197 ? -12.271 5.359 6.904 1.00 97.06 197 LEU A N 1
ATOM 1532 C CA . LEU A 1 197 ? -12.954 6.472 7.574 1.00 97.06 197 LEU A CA 1
ATOM 1533 C C . LEU A 1 197 ? -13.981 7.165 6.674 1.00 97.06 197 LEU A C 1
ATOM 1535 O O . LEU A 1 197 ? -14.834 7.891 7.178 1.00 97.06 197 LEU A O 1
ATOM 1539 N N . ASP A 1 198 ? -13.910 6.948 5.360 1.00 95.44 198 ASP A N 1
ATOM 1540 C CA . ASP A 1 198 ? -14.854 7.521 4.400 1.00 95.44 198 ASP A CA 1
ATOM 1541 C C . ASP A 1 198 ? -16.102 6.637 4.254 1.00 95.44 198 ASP A C 1
ATOM 1543 O O . ASP A 1 198 ? -17.181 7.121 3.906 1.00 95.44 198 ASP A O 1
ATOM 1547 N N . LYS A 1 199 ? -15.966 5.331 4.517 1.00 96.06 199 LYS A N 1
ATOM 1548 C CA . LYS A 1 199 ? -17.067 4.354 4.462 1.00 96.06 199 LYS A CA 1
ATOM 1549 C C . LYS A 1 199 ? -17.563 3.886 5.830 1.00 96.06 199 LYS A C 1
ATOM 1551 O O . LYS A 1 199 ? -18.679 3.389 5.908 1.00 96.06 199 LYS A O 1
ATOM 1556 N N . GLY A 1 200 ? -16.775 4.058 6.887 1.00 96.56 200 GLY A N 1
ATOM 1557 C CA . GLY A 1 200 ? -17.079 3.565 8.232 1.00 96.56 200 GLY A CA 1
ATOM 1558 C C . GLY A 1 200 ? -16.988 2.042 8.368 1.00 96.56 200 GLY A C 1
ATOM 1559 O O . GLY A 1 200 ? -17.641 1.469 9.234 1.00 96.56 200 GLY A O 1
ATOM 1560 N N . GLU A 1 201 ? -16.213 1.373 7.512 1.00 97.38 201 GLU A N 1
ATOM 1561 C CA . GLU A 1 201 ? -16.142 -0.092 7.434 1.00 97.38 201 GLU A CA 1
ATOM 1562 C C . GLU A 1 201 ? -14.710 -0.591 7.635 1.00 97.38 201 GLU A C 1
ATOM 1564 O O . GLU A 1 201 ? -13.755 0.023 7.160 1.00 97.38 201 GLU A O 1
ATOM 1569 N N . VAL A 1 202 ? -14.551 -1.748 8.280 1.00 97.19 202 VAL A N 1
ATOM 1570 C CA . VAL A 1 202 ? -13.255 -2.437 8.351 1.00 97.19 202 VAL A CA 1
ATOM 1571 C C . VAL A 1 202 ? -12.986 -3.149 7.028 1.00 97.19 202 VAL A C 1
ATOM 1573 O O . VAL A 1 202 ? -13.809 -3.934 6.557 1.00 97.19 202 VAL A O 1
ATOM 1576 N N . ARG A 1 203 ? -11.830 -2.875 6.418 1.00 97.31 203 ARG A N 1
ATOM 1577 C CA . ARG A 1 203 ? -11.429 -3.425 5.117 1.00 97.31 203 ARG A CA 1
ATOM 1578 C C . ARG A 1 203 ? -9.984 -3.901 5.133 1.00 97.31 203 ARG A C 1
ATOM 1580 O O . ARG A 1 203 ? -9.147 -3.369 5.857 1.00 97.31 203 ARG A O 1
ATOM 1587 N N . ALA A 1 204 ? -9.703 -4.896 4.295 1.00 97.31 204 ALA A N 1
ATOM 1588 C CA . ALA A 1 204 ? -8.353 -5.374 4.031 1.00 97.31 204 ALA A CA 1
ATOM 1589 C C . ALA A 1 204 ? -7.835 -4.769 2.720 1.00 97.31 204 ALA A C 1
ATOM 1591 O O . ALA A 1 204 ? -8.397 -5.002 1.647 1.00 97.31 204 ALA A O 1
ATOM 1592 N N . PHE A 1 205 ? -6.752 -4.010 2.812 1.00 97.12 205 PHE A N 1
ATOM 1593 C CA . PHE A 1 205 ? -6.091 -3.370 1.684 1.00 97.12 205 PHE A CA 1
ATOM 1594 C C . PHE A 1 205 ? -4.809 -4.126 1.348 1.00 97.12 205 PHE A C 1
ATOM 1596 O O . PHE A 1 205 ? -3.981 -4.367 2.228 1.00 97.12 205 PHE A O 1
ATOM 1603 N N . ALA A 1 206 ? -4.632 -4.487 0.080 1.00 96.94 206 ALA A N 1
ATOM 1604 C CA . ALA A 1 206 ? -3.380 -5.063 -0.392 1.00 96.94 206 ALA A CA 1
ATOM 1605 C C . ALA A 1 206 ? -2.282 -3.997 -0.421 1.00 96.94 206 ALA A C 1
ATOM 1607 O O . ALA A 1 206 ? -2.423 -2.970 -1.080 1.00 96.94 206 ALA A O 1
ATOM 1608 N N . VAL A 1 207 ? -1.180 -4.231 0.295 1.00 96.12 207 VAL A N 1
ATOM 1609 C CA . VAL A 1 207 ? -0.102 -3.236 0.443 1.00 96.12 207 VAL A CA 1
ATOM 1610 C C . VAL A 1 207 ? 0.548 -2.910 -0.905 1.00 96.12 207 VAL A C 1
ATOM 1612 O O . VAL A 1 207 ? 0.918 -1.765 -1.142 1.00 96.12 207 VAL A O 1
ATOM 1615 N N . LYS A 1 208 ? 0.622 -3.887 -1.818 1.00 94.38 208 LYS A N 1
ATOM 1616 C CA . LYS A 1 208 ? 1.172 -3.702 -3.171 1.00 94.38 208 LYS A CA 1
ATOM 1617 C C . LYS A 1 208 ? 0.392 -2.689 -4.026 1.00 94.38 208 LYS A C 1
ATOM 1619 O O . LYS A 1 208 ? 0.974 -2.105 -4.928 1.00 94.38 208 LYS A O 1
ATOM 1624 N N . ASP A 1 209 ? -0.895 -2.483 -3.732 1.00 94.62 209 ASP A N 1
ATOM 1625 C CA . ASP A 1 209 ? -1.786 -1.595 -4.493 1.00 94.62 209 ASP A CA 1
ATOM 1626 C C . ASP A 1 209 ? -1.916 -0.205 -3.839 1.00 94.62 209 ASP A C 1
ATOM 1628 O O . ASP A 1 209 ? -2.720 0.625 -4.272 1.00 94.62 209 ASP A O 1
ATOM 1632 N N . MET A 1 210 ? -1.151 0.057 -2.772 1.00 95.56 210 MET A N 1
ATOM 1633 C CA . MET A 1 210 ? -1.106 1.356 -2.105 1.00 95.56 210 MET A CA 1
ATOM 1634 C C . MET A 1 210 ? -0.083 2.275 -2.768 1.00 95.56 210 MET A C 1
ATOM 1636 O O . MET A 1 210 ? 1.090 1.935 -2.905 1.00 95.56 210 MET A O 1
ATOM 1640 N N . VAL A 1 211 ? -0.515 3.488 -3.100 1.00 93.69 211 VAL A N 1
ATOM 1641 C CA . VAL A 1 211 ? 0.339 4.539 -3.658 1.00 93.69 211 VAL A CA 1
ATOM 1642 C C . VAL A 1 211 ? 0.416 5.698 -2.671 1.00 93.69 211 VAL A C 1
ATOM 1644 O O . VAL A 1 211 ? -0.589 6.352 -2.383 1.00 93.69 211 VAL A O 1
ATOM 1647 N N . PHE A 1 212 ? 1.615 5.969 -2.161 1.00 89.94 212 PHE A N 1
ATOM 1648 C CA . PHE A 1 212 ? 1.881 7.080 -1.249 1.00 89.94 212 PHE A CA 1
ATOM 1649 C C . PHE A 1 212 ? 2.425 8.287 -2.023 1.00 89.94 212 PHE A C 1
ATOM 1651 O O . PHE A 1 212 ? 3.380 8.151 -2.784 1.00 89.94 212 PHE A O 1
ATOM 1658 N N . GLY A 1 213 ? 1.850 9.473 -1.801 1.00 83.31 213 GLY A N 1
ATOM 1659 C CA . GLY A 1 213 ? 2.316 10.730 -2.401 1.00 83.31 213 GLY A CA 1
ATOM 1660 C C . GLY A 1 213 ? 1.297 11.419 -3.313 1.00 83.31 213 GLY A C 1
ATOM 1661 O O . GLY A 1 213 ? 0.096 11.140 -3.268 1.00 83.31 213 GLY A O 1
ATOM 1662 N N . ALA A 1 214 ? 1.776 12.382 -4.109 1.00 62.72 214 ALA A N 1
ATOM 1663 C CA . ALA A 1 214 ? 0.961 13.029 -5.133 1.00 62.72 214 ALA A CA 1
ATOM 1664 C C . ALA A 1 214 ? 0.473 11.971 -6.130 1.00 62.72 214 ALA A C 1
ATOM 1666 O O . ALA A 1 214 ? 1.200 11.033 -6.447 1.00 62.72 214 ALA A O 1
ATOM 1667 N N . GLN A 1 215 ? -0.774 12.111 -6.579 1.00 57.66 215 GLN A N 1
ATOM 1668 C CA . GLN A 1 215 ? -1.377 11.184 -7.530 1.00 57.66 215 GLN A CA 1
ATOM 1669 C C . GLN A 1 215 ? -0.423 11.049 -8.731 1.00 57.66 215 GLN A C 1
ATOM 1671 O O . GLN A 1 215 ? -0.040 12.093 -9.267 1.00 57.66 215 GLN A O 1
ATOM 1676 N N . PRO A 1 216 ? -0.026 9.838 -9.169 1.00 53.00 216 PRO A N 1
ATOM 1677 C CA . PRO A 1 216 ? 0.467 9.706 -10.531 1.00 53.00 216 PRO A CA 1
ATOM 1678 C C . PRO A 1 216 ? -0.683 10.217 -11.389 1.00 53.00 216 PRO A C 1
ATOM 1680 O O . PRO A 1 216 ? -1.797 9.703 -11.264 1.00 5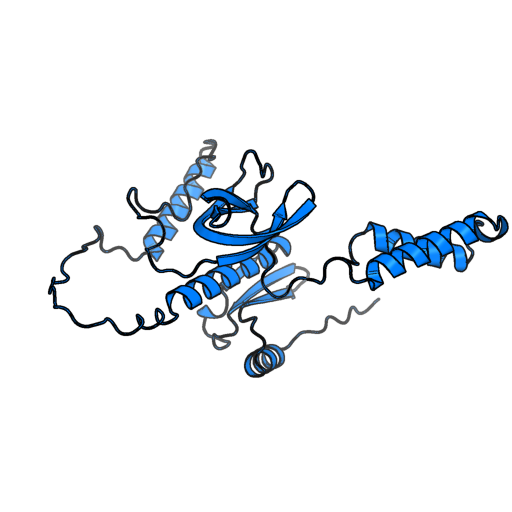3.00 216 PRO A O 1
ATOM 1683 N N . ALA A 1 217 ? -0.473 11.337 -12.082 1.00 53.41 217 ALA A N 1
ATOM 1684 C CA . ALA A 1 217 ? -1.525 12.028 -12.810 1.00 53.41 217 ALA A CA 1
ATOM 1685 C C . ALA A 1 217 ? -2.333 10.979 -13.583 1.00 53.41 217 ALA A C 1
ATOM 1687 O O . ALA A 1 217 ? -1.773 10.247 -14.392 1.00 53.41 217 ALA A O 1
ATOM 1688 N N . GLN A 1 218 ? -3.609 10.811 -13.215 1.00 50.66 218 GLN A N 1
ATOM 1689 C CA . GLN A 1 218 ? -4.476 9.847 -13.889 1.00 50.66 218 GLN A CA 1
ATOM 1690 C C . GLN A 1 218 ? -4.487 10.254 -15.351 1.00 50.66 218 GLN A C 1
ATOM 1692 O O . GLN A 1 218 ? -4.908 11.382 -15.586 1.00 50.66 218 GLN A O 1
ATOM 1697 N N . ASP A 1 219 ? -3.972 9.388 -16.238 1.00 48.22 219 ASP A N 1
ATOM 1698 C CA . ASP A 1 219 ? -3.831 9.599 -17.684 1.00 48.22 219 ASP A CA 1
ATOM 1699 C C . ASP A 1 219 ? -3.770 11.098 -18.009 1.00 48.22 219 ASP A C 1
ATOM 1701 O O . ASP A 1 219 ? -4.788 11.726 -18.324 1.00 48.22 219 ASP A O 1
ATOM 1705 N N . THR A 1 220 ? -2.579 11.703 -17.888 1.00 50.44 220 THR A N 1
ATOM 1706 C CA . THR A 1 220 ? -2.386 13.023 -18.493 1.00 50.44 220 THR A CA 1
ATOM 1707 C C . THR A 1 220 ? -2.881 12.938 -19.932 1.00 50.44 220 THR A C 1
ATOM 1709 O O . THR A 1 220 ? -2.821 11.884 -20.571 1.00 50.44 220 THR A O 1
ATOM 1712 N N . THR A 1 221 ? -3.386 14.048 -20.463 1.00 55.12 221 THR A N 1
ATOM 1713 C CA . THR A 1 221 ? -3.794 14.161 -21.867 1.00 55.12 221 THR A CA 1
ATOM 1714 C C . THR A 1 221 ? -2.753 13.548 -22.813 1.00 55.12 221 THR A C 1
ATOM 1716 O O . THR A 1 221 ? -3.126 13.012 -23.839 1.00 55.12 221 THR A O 1
ATOM 1719 N N . GLU A 1 222 ? -1.486 13.517 -22.398 1.00 56.59 222 GLU A N 1
ATOM 1720 C CA . GLU A 1 222 ? -0.346 12.824 -22.999 1.00 56.59 222 GLU A CA 1
ATOM 1721 C C . GLU A 1 222 ? -0.515 11.304 -23.193 1.00 56.59 222 GLU A C 1
ATOM 1723 O O . GLU A 1 222 ? -0.209 10.807 -24.269 1.00 56.59 222 GLU A O 1
ATOM 1728 N N . THR A 1 223 ? -1.031 10.532 -22.231 1.00 64.38 223 THR A N 1
ATOM 1729 C CA . THR A 1 223 ? -1.234 9.076 -22.404 1.00 64.38 223 THR A CA 1
ATOM 1730 C C . THR A 1 223 ? -2.433 8.782 -23.306 1.00 64.38 223 THR A C 1
ATOM 1732 O O . THR A 1 223 ? -2.400 7.852 -24.115 1.00 64.38 223 THR A O 1
ATOM 1735 N N . ALA A 1 224 ? -3.482 9.604 -23.214 1.00 64.81 224 ALA A N 1
ATOM 1736 C CA . ALA A 1 224 ? -4.631 9.540 -24.114 1.00 64.81 224 ALA A CA 1
ATOM 1737 C C . ALA A 1 224 ? -4.269 9.998 -25.539 1.00 64.81 224 ALA A C 1
ATOM 1739 O O . ALA A 1 224 ? -4.733 9.410 -26.513 1.00 64.81 224 ALA A O 1
ATOM 1740 N N . GLU A 1 225 ? -3.408 11.006 -25.672 1.00 71.38 225 GLU A N 1
ATOM 1741 C CA . GLU A 1 225 ? -2.911 11.527 -26.943 1.00 71.38 225 GLU A CA 1
ATOM 1742 C C . GLU A 1 225 ? -1.909 10.568 -27.580 1.00 71.38 225 GLU A C 1
ATOM 1744 O O . GLU A 1 225 ? -2.049 10.275 -28.760 1.00 71.38 225 GLU A O 1
ATOM 1749 N N . CYS A 1 226 ? -0.994 9.974 -26.812 1.00 66.75 226 CYS A N 1
ATOM 1750 C CA . CYS A 1 226 ? -0.141 8.884 -27.282 1.00 66.75 226 CYS A CA 1
ATOM 1751 C C . CYS A 1 226 ? -0.978 7.697 -27.763 1.00 66.75 226 CYS A C 1
ATOM 1753 O O . CYS A 1 226 ? -0.692 7.157 -28.826 1.00 66.75 226 CYS A O 1
ATOM 1755 N N . ARG A 1 227 ? -2.045 7.319 -27.040 1.00 75.31 227 ARG A N 1
ATOM 1756 C CA . ARG A 1 227 ? -2.966 6.257 -27.477 1.00 75.31 227 ARG A CA 1
ATOM 1757 C C . ARG A 1 227 ? -3.683 6.633 -28.779 1.00 75.31 227 ARG A C 1
ATOM 1759 O O . ARG A 1 227 ? -3.674 5.832 -29.706 1.00 75.31 227 ARG A O 1
ATOM 1766 N N . ARG A 1 228 ? -4.215 7.857 -28.883 1.00 83.50 228 ARG A N 1
ATOM 1767 C CA . ARG A 1 228 ? -4.868 8.376 -30.100 1.00 83.50 228 ARG A CA 1
ATOM 1768 C C . ARG A 1 228 ? -3.912 8.418 -31.293 1.00 83.50 228 ARG A C 1
ATOM 1770 O O . ARG A 1 228 ? -4.273 7.965 -32.371 1.00 83.50 228 ARG A O 1
ATOM 1777 N N . ILE A 1 229 ? -2.697 8.934 -31.104 1.00 81.12 229 ILE A N 1
ATOM 1778 C CA . ILE A 1 229 ? -1.663 9.001 -32.144 1.00 81.12 229 ILE A CA 1
ATOM 1779 C C . ILE A 1 229 ? -1.295 7.590 -32.599 1.00 81.12 229 ILE A C 1
ATOM 1781 O O . ILE A 1 229 ? -1.160 7.354 -33.794 1.00 81.12 229 ILE A O 1
ATOM 1785 N N . LEU A 1 230 ? -1.179 6.630 -31.679 1.00 73.69 230 LEU A N 1
ATOM 1786 C CA . LEU A 1 230 ? -0.856 5.256 -32.049 1.00 73.69 230 LEU A CA 1
ATOM 1787 C C . LEU A 1 230 ? -2.000 4.553 -32.788 1.00 73.69 230 LEU A C 1
ATOM 1789 O O . LEU A 1 230 ? -1.741 3.776 -33.705 1.00 73.69 230 LEU A O 1
ATOM 1793 N N . GLU A 1 231 ? -3.250 4.820 -32.409 1.00 82.62 231 G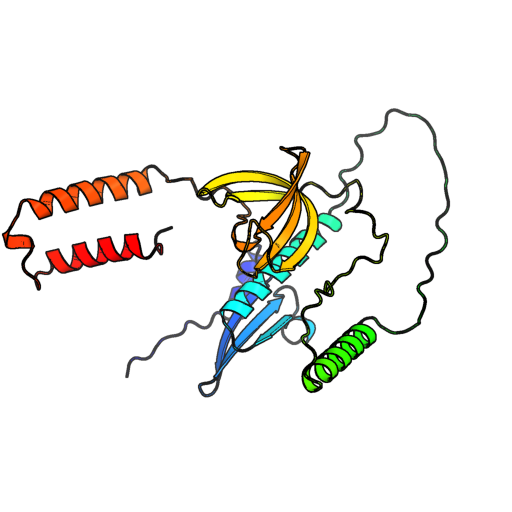LU A N 1
ATOM 1794 C CA . GLU A 1 231 ? -4.442 4.337 -33.115 1.00 82.62 231 GLU A CA 1
ATOM 1795 C C . GLU A 1 231 ? -4.526 4.937 -34.528 1.00 82.62 231 GLU A C 1
ATOM 1797 O O . GLU A 1 231 ? -4.735 4.201 -35.490 1.00 82.62 231 GLU A O 1
ATOM 1802 N N . GLU A 1 232 ? -4.260 6.239 -34.683 1.00 86.00 232 GLU A N 1
ATOM 1803 C CA . GLU A 1 232 ? -4.185 6.910 -35.989 1.00 86.00 232 GLU A CA 1
ATOM 1804 C C . GLU A 1 232 ? -3.033 6.367 -36.848 1.00 86.00 232 GLU A C 1
ATOM 1806 O O . GLU A 1 232 ? -3.221 6.089 -38.032 1.00 86.00 232 GLU A O 1
ATOM 1811 N N . MET A 1 233 ? -1.852 6.148 -36.260 1.00 79.88 233 MET A N 1
ATOM 1812 C CA . MET A 1 233 ? -0.717 5.537 -36.956 1.00 79.88 233 MET A CA 1
ATOM 1813 C C . MET A 1 233 ? -1.014 4.094 -37.368 1.00 79.88 233 MET A C 1
ATOM 1815 O O . MET A 1 233 ? -0.681 3.702 -38.480 1.00 79.88 233 MET A O 1
ATOM 1819 N N . THR A 1 234 ? -1.669 3.308 -36.512 1.00 80.56 234 THR A N 1
ATOM 1820 C CA . THR A 1 234 ? -2.050 1.926 -36.840 1.00 80.56 234 THR A CA 1
ATOM 1821 C C . THR A 1 234 ? -3.061 1.906 -37.989 1.00 80.56 234 THR A C 1
ATOM 1823 O O . THR A 1 234 ? -2.871 1.160 -38.945 1.00 80.56 234 THR A O 1
ATOM 1826 N N . ALA A 1 235 ? -4.069 2.784 -37.964 1.00 80.56 235 ALA A N 1
ATOM 1827 C CA . ALA A 1 235 ? -5.062 2.894 -39.033 1.00 80.56 235 ALA A CA 1
ATOM 1828 C C . ALA A 1 235 ? -4.450 3.333 -40.375 1.00 80.56 235 ALA A C 1
ATOM 1830 O O . ALA A 1 235 ? -4.831 2.815 -41.422 1.00 80.56 235 ALA A O 1
ATOM 1831 N N . LEU A 1 236 ? -3.474 4.248 -40.361 1.00 76.69 236 LEU A N 1
ATOM 1832 C CA . LEU A 1 236 ? -2.748 4.648 -41.572 1.00 76.69 236 LEU A CA 1
ATOM 1833 C C . LEU A 1 236 ? -1.919 3.498 -42.157 1.00 76.69 236 LEU A C 1
ATOM 1835 O O . LEU A 1 236 ? -1.849 3.357 -43.374 1.00 76.69 236 LEU A O 1
ATOM 1839 N N . PHE A 1 237 ? -1.333 2.655 -41.307 1.00 66.81 237 PHE A N 1
ATOM 1840 C CA . PHE A 1 237 ? -0.564 1.487 -41.742 1.00 66.81 237 PHE A CA 1
ATOM 1841 C C . PHE A 1 237 ? -1.431 0.321 -42.235 1.00 66.81 237 PHE A C 1
ATOM 1843 O O . PHE A 1 237 ? -0.978 -0.472 -43.057 1.00 66.81 237 PHE A O 1
ATOM 1850 N N . GLU A 1 238 ? -2.678 0.205 -41.780 1.00 74.00 238 GLU A N 1
ATOM 1851 C CA . GLU A 1 238 ? -3.626 -0.791 -42.300 1.00 74.00 238 GLU A CA 1
ATOM 1852 C C . GLU A 1 238 ? -4.117 -0.470 -43.722 1.00 74.00 238 GLU A C 1
ATOM 1854 O O . GLU A 1 238 ? -4.623 -1.356 -44.405 1.00 74.00 238 GLU A O 1
ATOM 1859 N N . MET A 1 239 ? -3.939 0.770 -44.192 1.00 72.62 239 MET A N 1
ATOM 1860 C CA . MET A 1 239 ? -4.327 1.195 -45.542 1.00 72.62 239 MET A CA 1
ATOM 1861 C C . MET A 1 239 ? -3.209 1.057 -46.587 1.00 72.62 239 MET A C 1
ATOM 1863 O O . MET A 1 239 ? -3.472 1.286 -47.769 1.00 72.62 239 MET A O 1
ATOM 1867 N N . ASP A 1 240 ? -1.993 0.684 -46.180 1.00 65.88 240 ASP A N 1
ATOM 1868 C CA . ASP A 1 240 ? -0.827 0.579 -47.060 1.00 65.88 240 ASP A CA 1
ATOM 1869 C C . ASP A 1 240 ? -0.308 -0.873 -47.094 1.00 65.88 240 ASP A C 1
ATOM 1871 O O . ASP A 1 240 ? 0.506 -1.292 -46.266 1.00 65.88 240 ASP A O 1
ATOM 1875 N N . ASP A 1 241 ? -0.814 -1.671 -48.045 1.00 66.56 241 ASP A N 1
ATOM 1876 C CA . ASP A 1 241 ? -0.505 -3.108 -48.206 1.00 66.56 241 ASP A CA 1
ATOM 1877 C C . ASP A 1 241 ? 1.009 -3.387 -48.363 1.00 66.56 241 ASP A C 1
ATOM 1879 O O . ASP A 1 241 ? 1.486 -4.483 -48.056 1.00 66.56 241 ASP A O 1
ATOM 1883 N N . GLU A 1 242 ? 1.795 -2.398 -48.806 1.00 61.25 242 GLU A N 1
ATOM 1884 C CA . GLU A 1 242 ? 3.255 -2.506 -48.935 1.00 61.25 242 GLU A CA 1
ATOM 1885 C C . GLU A 1 242 ? 3.982 -2.438 -47.577 1.00 61.25 242 GLU A C 1
ATOM 1887 O O . GLU A 1 242 ? 5.016 -3.087 -47.390 1.00 61.25 242 GLU A O 1
ATOM 1892 N N . ALA A 1 243 ? 3.428 -1.723 -46.592 1.00 58.47 243 ALA A N 1
ATOM 1893 C CA . ALA A 1 243 ? 4.046 -1.512 -45.280 1.00 58.47 243 ALA A CA 1
ATOM 1894 C C . ALA A 1 243 ? 3.910 -2.718 -44.327 1.00 58.47 243 ALA A C 1
ATOM 1896 O O . ALA A 1 243 ? 4.569 -2.771 -43.285 1.00 58.47 243 ALA A O 1
ATOM 1897 N N . GLN A 1 244 ? 3.093 -3.711 -44.689 1.00 60.97 244 GLN A N 1
ATOM 1898 C CA . GLN A 1 244 ? 2.874 -4.929 -43.900 1.00 60.97 244 GLN A CA 1
ATOM 1899 C C . GLN A 1 244 ? 3.869 -6.055 -44.209 1.00 60.97 244 GLN A C 1
ATOM 1901 O O . GLN A 1 244 ? 3.811 -7.116 -43.580 1.00 60.97 244 GLN A O 1
ATOM 1906 N N . GLN A 1 245 ? 4.800 -5.856 -45.150 1.00 73.94 245 GLN A N 1
ATOM 1907 C CA . GLN A 1 245 ? 5.792 -6.880 -45.465 1.00 73.94 245 GLN A CA 1
ATOM 1908 C C . GLN A 1 245 ? 6.788 -7.069 -44.304 1.00 73.94 245 GLN A C 1
ATOM 1910 O O . GLN A 1 245 ? 7.477 -6.117 -43.915 1.00 73.94 245 GLN A O 1
ATOM 1915 N N . PRO A 1 246 ? 6.911 -8.293 -43.750 1.00 71.88 246 PRO A N 1
ATOM 1916 C CA . PRO A 1 246 ? 7.869 -8.583 -42.691 1.00 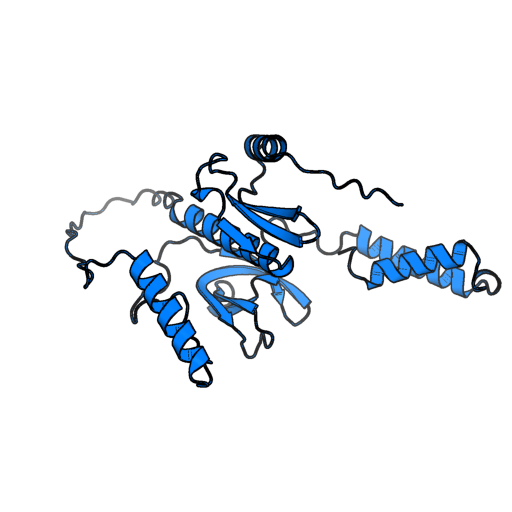71.88 246 PRO A CA 1
ATOM 1917 C C . PRO A 1 246 ? 9.301 -8.283 -43.150 1.00 71.88 246 PRO A C 1
ATOM 1919 O O . PRO A 1 246 ? 9.751 -8.819 -44.161 1.00 71.88 246 PRO A O 1
ATOM 1922 N N . GLY A 1 247 ? 10.025 -7.463 -42.384 1.00 74.44 247 GLY A N 1
ATOM 1923 C CA . GLY A 1 247 ? 11.431 -7.125 -42.650 1.00 74.44 247 GLY A CA 1
ATOM 1924 C C . GLY A 1 247 ? 11.684 -5.687 -43.102 1.00 74.44 247 GLY A C 1
ATOM 1925 O O . GLY A 1 247 ? 12.838 -5.327 -43.310 1.00 74.44 247 GLY A O 1
ATOM 1926 N N . THR A 1 248 ? 10.646 -4.857 -43.220 1.00 76.81 248 THR A N 1
ATOM 1927 C CA . THR A 1 248 ? 10.816 -3.406 -43.366 1.00 76.81 248 THR A CA 1
ATOM 1928 C C . THR A 1 248 ? 11.050 -2.738 -42.005 1.00 76.81 248 THR A C 1
ATOM 1930 O O . THR A 1 248 ? 10.532 -3.175 -40.968 1.00 76.81 248 THR A O 1
ATOM 1933 N N . ASP A 1 249 ? 11.830 -1.654 -41.996 1.00 75.81 249 ASP A N 1
ATOM 1934 C CA . ASP A 1 249 ? 12.122 -0.888 -40.776 1.00 75.81 249 ASP A CA 1
ATOM 1935 C C . ASP A 1 249 ? 10.836 -0.334 -40.141 1.00 75.81 249 ASP A C 1
ATOM 1937 O O . ASP A 1 249 ? 10.668 -0.370 -38.921 1.00 75.81 249 ASP A O 1
ATOM 1941 N N . SER A 1 250 ? 9.875 0.083 -40.968 1.00 72.56 250 SER A N 1
ATOM 1942 C CA . SER A 1 250 ? 8.584 0.619 -40.529 1.00 72.56 250 SER A CA 1
ATOM 1943 C C . SER A 1 250 ? 7.732 -0.408 -39.773 1.00 72.56 250 SER A C 1
ATOM 1945 O O . SER A 1 250 ? 7.180 -0.077 -38.723 1.00 72.56 250 SER A O 1
ATOM 1947 N N . TYR A 1 251 ? 7.682 -1.665 -40.234 1.00 75.88 251 TYR A N 1
ATOM 1948 C CA . TYR A 1 251 ? 6.993 -2.754 -39.527 1.00 75.88 251 TYR A CA 1
ATOM 1949 C C . TYR A 1 251 ? 7.628 -3.029 -38.155 1.00 75.88 251 TYR A C 1
ATOM 1951 O O . TYR A 1 251 ? 6.932 -3.268 -37.166 1.00 75.88 251 TYR A O 1
ATOM 1959 N N . THR A 1 252 ? 8.959 -2.958 -38.077 1.00 76.31 252 THR A N 1
ATOM 1960 C CA . THR A 1 252 ? 9.712 -3.220 -36.842 1.00 76.31 252 THR A CA 1
ATOM 1961 C C . THR A 1 252 ? 9.449 -2.151 -35.781 1.00 76.31 252 THR A C 1
ATOM 1963 O O . THR A 1 252 ? 9.176 -2.493 -34.631 1.00 76.31 252 THR A O 1
ATOM 1966 N N . VAL A 1 253 ? 9.460 -0.872 -36.167 1.00 78.19 253 VAL A N 1
ATOM 1967 C CA . VAL A 1 253 ? 9.201 0.254 -35.251 1.00 78.19 253 VAL A CA 1
ATOM 1968 C C . VAL A 1 253 ? 7.773 0.210 -34.702 1.00 78.19 253 VAL A C 1
ATOM 1970 O O . VAL A 1 253 ? 7.566 0.375 -33.500 1.00 78.19 253 VAL A O 1
ATOM 1973 N N . LEU A 1 254 ? 6.783 -0.076 -35.551 1.00 72.56 254 LEU A N 1
ATOM 1974 C CA . LEU A 1 254 ? 5.387 -0.195 -35.124 1.00 72.56 254 LEU A CA 1
ATOM 1975 C C . LEU A 1 254 ? 5.165 -1.359 -34.169 1.00 72.56 254 LEU A C 1
ATOM 1977 O O . LEU A 1 254 ? 4.495 -1.206 -33.148 1.00 72.56 254 LEU A O 1
ATOM 1981 N N . LYS A 1 255 ? 5.762 -2.512 -34.471 1.00 78.69 255 LYS A N 1
ATOM 1982 C CA . LYS A 1 255 ? 5.645 -3.695 -33.624 1.00 78.69 255 LYS A CA 1
ATOM 1983 C C . LYS A 1 255 ? 6.289 -3.477 -32.257 1.00 78.69 255 LYS A C 1
ATOM 1985 O O . LYS A 1 255 ? 5.679 -3.802 -31.248 1.00 78.69 255 LYS A O 1
ATOM 1990 N N . GLN A 1 256 ? 7.458 -2.837 -32.212 1.00 78.19 256 GLN A N 1
ATOM 1991 C CA . GLN A 1 256 ? 8.111 -2.460 -30.955 1.00 78.19 256 GLN A CA 1
ATOM 1992 C C . GLN A 1 256 ? 7.265 -1.486 -30.127 1.00 78.19 256 GLN A C 1
ATOM 1994 O O . GLN A 1 256 ? 7.145 -1.664 -28.917 1.00 78.19 256 GLN A O 1
ATOM 1999 N N . ALA A 1 257 ? 6.635 -0.494 -30.762 1.00 74.25 257 ALA A N 1
ATOM 2000 C CA . ALA A 1 257 ? 5.750 0.443 -30.071 1.00 74.25 257 ALA A CA 1
ATOM 2001 C C . ALA A 1 257 ? 4.482 -0.244 -29.525 1.00 74.25 257 ALA A C 1
ATOM 2003 O O . ALA A 1 257 ? 4.069 0.014 -28.394 1.00 74.25 257 ALA A O 1
ATOM 2004 N N . GLN A 1 258 ? 3.883 -1.156 -30.297 1.00 74.44 258 GLN A N 1
ATOM 2005 C CA . GLN A 1 258 ? 2.732 -1.951 -29.860 1.00 74.44 258 GLN A CA 1
ATOM 2006 C C . GLN A 1 258 ? 3.089 -2.905 -28.710 1.00 74.44 258 GLN A C 1
ATOM 2008 O O . GLN A 1 258 ? 2.321 -3.025 -27.753 1.00 74.44 258 GLN A O 1
ATOM 2013 N N . ASP A 1 259 ? 4.251 -3.556 -28.779 1.00 75.56 259 ASP A N 1
ATOM 2014 C CA . ASP A 1 259 ? 4.733 -4.468 -27.741 1.00 75.56 259 ASP A CA 1
ATOM 2015 C C . ASP A 1 259 ? 5.064 -3.715 -26.439 1.00 75.56 259 ASP A C 1
ATOM 2017 O O . ASP A 1 259 ? 4.676 -4.169 -25.363 1.00 75.56 259 ASP A O 1
ATOM 2021 N N . PHE A 1 260 ? 5.665 -2.523 -26.527 1.00 70.50 260 PHE A N 1
ATOM 2022 C CA . PHE A 1 260 ? 5.936 -1.645 -25.379 1.00 70.50 260 PHE A CA 1
ATOM 2023 C C . PHE A 1 260 ? 4.656 -1.215 -24.642 1.00 70.50 260 PHE A C 1
ATOM 2025 O O . PHE A 1 260 ? 4.596 -1.196 -23.414 1.00 70.50 260 PHE A O 1
ATOM 2032 N N . LEU A 1 261 ? 3.583 -0.915 -25.376 1.00 64.94 261 LEU A N 1
ATOM 2033 C CA . LEU A 1 261 ? 2.301 -0.566 -24.757 1.00 64.94 261 LEU A CA 1
ATOM 2034 C C . LEU A 1 261 ? 1.594 -1.773 -24.132 1.00 64.94 261 LEU A C 1
ATOM 2036 O O . LEU A 1 261 ? 0.851 -1.617 -23.161 1.00 64.94 261 LEU A O 1
ATOM 2040 N N . ARG A 1 262 ? 1.819 -2.978 -24.666 1.00 67.94 262 ARG A N 1
ATOM 2041 C CA . ARG A 1 262 ? 1.263 -4.224 -24.119 1.00 67.94 262 ARG A CA 1
ATOM 2042 C C . ARG A 1 262 ? 2.029 -4.739 -22.905 1.00 67.94 262 ARG A C 1
ATOM 2044 O O . ARG A 1 262 ? 1.403 -5.370 -22.057 1.00 67.94 262 ARG A O 1
ATOM 2051 N N . SER A 1 263 ? 3.335 -4.475 -22.799 1.00 72.25 263 SER A N 1
ATOM 2052 C CA . SER A 1 263 ? 4.149 -4.915 -21.655 1.00 72.25 263 SER A CA 1
ATOM 2053 C C . SER A 1 263 ? 3.801 -4.182 -20.356 1.00 72.25 263 SER A C 1
ATOM 2055 O O . SER A 1 263 ? 4.123 -4.667 -19.275 1.00 72.25 263 SER A O 1
ATOM 2057 N N . GLY A 1 264 ? 3.102 -3.043 -20.438 1.00 49.25 264 GLY A N 1
ATOM 2058 C CA . GLY A 1 264 ? 2.744 -2.240 -19.270 1.00 49.25 264 GLY A CA 1
ATOM 2059 C C . GLY A 1 264 ? 3.930 -1.498 -18.648 1.00 49.25 264 GLY A C 1
ATOM 2060 O O . GLY A 1 264 ? 3.746 -0.840 -17.631 1.00 49.25 264 GLY A O 1
ATOM 2061 N N . GLU A 1 265 ? 5.113 -1.548 -19.267 1.00 50.59 265 GLU A N 1
ATOM 2062 C CA . GLU A 1 265 ? 6.326 -0.841 -18.823 1.00 50.59 265 GLU A CA 1
ATOM 2063 C C . GLU A 1 265 ? 6.258 0.681 -19.055 1.00 50.59 265 GLU A C 1
ATOM 2065 O O . GLU A 1 265 ? 7.126 1.417 -18.594 1.00 50.59 265 GLU A O 1
ATOM 2070 N N . GLY A 1 266 ? 5.219 1.165 -19.744 1.00 54.72 266 GLY A N 1
ATOM 2071 C CA . GLY A 1 266 ? 4.902 2.587 -19.907 1.00 54.72 266 GLY A CA 1
ATOM 2072 C C . GLY A 1 266 ? 3.845 3.143 -18.937 1.00 54.72 266 GLY A C 1
ATOM 2073 O O . GLY A 1 266 ? 3.299 4.206 -19.227 1.00 54.72 266 GLY A O 1
ATOM 2074 N N . ARG A 1 267 ? 3.497 2.431 -17.855 1.00 45.97 267 ARG A N 1
ATOM 2075 C CA . ARG A 1 267 ? 2.574 2.898 -16.798 1.00 45.97 267 ARG A CA 1
ATOM 2076 C C . ARG A 1 267 ? 3.299 3.282 -15.515 1.00 45.97 267 ARG A C 1
ATOM 2078 O O . ARG A 1 267 ? 4.291 2.605 -15.174 1.00 45.97 267 ARG A O 1
#

Mean predicted aligned error: 19.06 Å

Sequence (267 aa):
MTETTTTTISDDMCRAAIEAGKPDRIQGFTYEINGQVTHVVRDLTKPVGDSAHKLWVGSSHPEMMERCAIERMRLQLAAALAAPSPAPAAPSAAQPVAWMCEDLILPDDKPLFTQVREHAERRAEAMHEGKPAWRVTPLYAAAPGAQPAQDGAPPLEFGYTNWRGEYARRRVQPIRTFFGSTEWHPDPQWLMEATDLDKGEVRAFAVKDMVFGAQPAQDTTETAECRRILEEMTALFEMDDEAQQPGTDSYTVLKQAQDFLRSGEGR

Nearest PDB structures (foldseek):
  2l89-assembly1_A  TM=4.798E-01  e=8.187E-01  Schizosaccharomyces pombe
  4x2v-assembly2_B  TM=5.423E-01  e=1.859E+00  Murine norovirus 1
  6w5j-assembly1_A  TM=4.998E-01  e=2.089E+00  Norovirus Hu/1968/US
  4x2x-assembly1_A  TM=3.092E-01  e=1.234E+00  Murine norovirus 1
  6tcf-assembly1_B  TM=3.544E-01  e=1.859E+00  Southampton virus (serotype 3)

pLDDT: mean 70.26, std 20.13, range [24.3, 97.81]

Solvent-accessible surface area (backbone atoms only — not comparable to full-atom values): 16848 Å² total; per-residue (Å²): 134,85,83,78,84,74,82,75,82,49,74,66,59,56,49,52,42,44,76,71,66,48,82,75,47,57,50,71,46,80,45,74,56,95,89,43,62,38,26,36,32,30,38,68,86,42,60,92,86,47,79,80,19,58,74,46,76,47,75,44,68,70,57,40,54,52,51,42,52,53,53,48,52,51,53,52,51,51,50,62,70,65,46,75,71,76,73,73,76,79,74,80,89,78,85,89,83,88,82,85,91,81,88,86,85,77,88,70,98,66,58,70,69,58,58,53,49,58,50,51,52,54,52,55,53,47,60,74,69,72,53,88,82,81,70,89,69,58,97,71,63,65,58,96,80,60,71,67,66,62,98,76,70,78,67,49,70,35,36,37,54,47,99,87,69,52,72,43,79,44,49,25,45,68,62,50,74,48,77,44,61,45,96,91,39,72,64,78,39,53,31,33,37,22,35,31,68,88,77,75,42,81,44,76,42,54,54,88,46,53,43,79,74,81,74,76,68,76,71,44,71,64,57,56,44,54,50,50,50,49,52,53,52,50,55,59,50,73,74,36,82,78,58,69,46,91,87,41,69,69,42,52,55,54,50,52,54,53,49,46,65,70,68,52,79,81,112